Protein AF-A0A0C3BUS9-F1 (afdb_monomer)

Structure (mmCIF, N/CA/C/O backbone):
data_AF-A0A0C3BUS9-F1
#
_entry.id   AF-A0A0C3BUS9-F1
#
loop_
_atom_site.group_PDB
_atom_site.id
_atom_site.type_symbol
_atom_site.label_atom_id
_atom_site.label_alt_id
_atom_site.label_comp_id
_atom_site.label_asym_id
_atom_site.label_entity_id
_atom_site.label_seq_id
_atom_site.pdbx_PDB_ins_code
_atom_site.Cartn_x
_atom_site.Cartn_y
_atom_site.Cartn_z
_atom_site.occupancy
_atom_site.B_iso_or_equiv
_atom_site.auth_seq_id
_atom_site.auth_comp_id
_atom_site.auth_asym_id
_atom_site.auth_atom_id
_atom_site.pdbx_PDB_model_num
ATOM 1 N N . ASP A 1 1 ? 23.892 -2.965 22.964 1.00 50.88 1 ASP A N 1
ATOM 2 C CA . ASP A 1 1 ? 23.929 -4.251 22.247 1.00 50.88 1 ASP A CA 1
ATOM 3 C C . ASP A 1 1 ? 22.531 -4.817 22.126 1.00 50.88 1 ASP A C 1
ATOM 5 O O . ASP A 1 1 ? 22.043 -5.474 23.046 1.00 50.88 1 ASP A O 1
ATOM 9 N N . GLY A 1 2 ? 21.867 -4.483 21.021 1.00 59.34 2 GLY A N 1
ATOM 10 C CA . GLY A 1 2 ? 20.566 -5.041 20.663 1.00 59.34 2 GLY A CA 1
ATOM 11 C C . GLY A 1 2 ? 20.677 -6.519 20.284 1.00 59.34 2 GLY A C 1
ATOM 12 O O . GLY A 1 2 ? 21.770 -7.057 20.084 1.00 59.34 2 GLY A O 1
ATOM 13 N N . LEU A 1 3 ? 19.536 -7.205 20.188 1.00 58.19 3 LEU A N 1
ATOM 14 C CA . LEU A 1 3 ? 19.487 -8.588 19.692 1.00 58.19 3 LEU A CA 1
ATOM 15 C C . LEU A 1 3 ? 20.027 -8.673 18.252 1.00 58.19 3 LEU A C 1
ATOM 17 O O . LEU A 1 3 ? 20.679 -9.655 17.901 1.00 58.19 3 LEU A O 1
ATOM 21 N N . GLU A 1 4 ? 19.831 -7.617 17.461 1.00 59.38 4 GLU A N 1
ATOM 22 C CA . GLU A 1 4 ? 20.347 -7.443 16.103 1.00 59.38 4 GLU A CA 1
ATOM 23 C C . 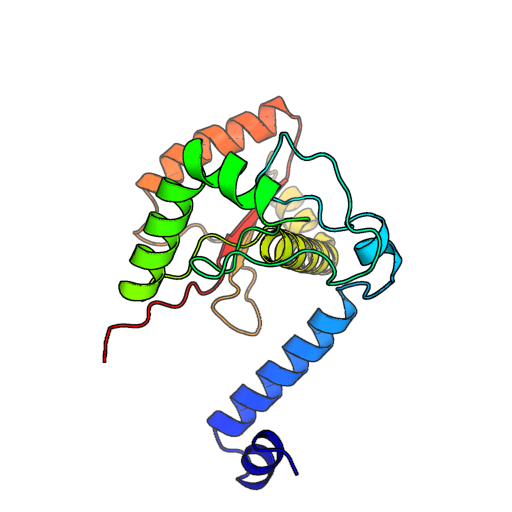GLU A 1 4 ? 21.884 -7.463 15.998 1.00 59.38 4 GLU A C 1
ATOM 25 O O . GLU A 1 4 ? 22.427 -8.036 15.050 1.00 59.38 4 GLU A O 1
ATOM 30 N N . ASP A 1 5 ? 22.598 -6.940 17.000 1.00 61.66 5 ASP A N 1
ATOM 31 C CA . ASP A 1 5 ? 24.069 -6.869 17.014 1.00 61.66 5 ASP A CA 1
ATOM 32 C C . ASP A 1 5 ? 24.726 -8.238 17.235 1.00 61.66 5 ASP A C 1
ATOM 34 O O . ASP A 1 5 ? 25.943 -8.389 17.109 1.00 61.66 5 ASP A O 1
ATOM 38 N N . ARG A 1 6 ? 23.935 -9.252 17.606 1.00 62.72 6 ARG A N 1
ATOM 39 C CA . ARG A 1 6 ? 24.406 -10.627 17.812 1.00 62.72 6 ARG A CA 1
ATOM 40 C C . ARG A 1 6 ? 24.476 -11.415 16.508 1.00 62.72 6 ARG A C 1
ATOM 42 O O . ARG A 1 6 ? 25.346 -12.272 16.386 1.00 62.72 6 ARG A O 1
ATOM 49 N N . PHE A 1 7 ? 23.624 -11.104 15.527 1.00 60.09 7 PHE A N 1
ATOM 50 C CA . PHE A 1 7 ? 23.648 -11.763 14.215 1.00 60.09 7 PHE A CA 1
ATOM 51 C C . PHE A 1 7 ? 24.864 -11.349 13.383 1.00 60.09 7 PHE A C 1
ATOM 53 O O . PHE A 1 7 ? 25.415 -12.176 12.665 1.00 60.09 7 PHE A O 1
ATOM 60 N N . LEU A 1 8 ? 25.333 -10.108 13.542 1.00 58.19 8 LEU A N 1
ATOM 61 C CA . LEU A 1 8 ? 26.553 -9.614 12.892 1.00 58.19 8 LEU A CA 1
ATOM 62 C C . LEU A 1 8 ? 27.829 -10.276 13.437 1.00 58.19 8 LEU A C 1
ATOM 64 O O . LEU A 1 8 ? 28.812 -10.411 12.718 1.00 58.19 8 LEU A O 1
ATOM 68 N N . ARG A 1 9 ? 27.815 -10.732 14.697 1.00 60.34 9 ARG A N 1
ATOM 69 C CA . ARG A 1 9 ? 28.957 -11.423 15.324 1.00 60.34 9 ARG A CA 1
ATOM 70 C C . ARG A 1 9 ? 29.093 -12.884 14.891 1.00 60.34 9 ARG A C 1
ATOM 72 O O . ARG A 1 9 ? 30.131 -13.483 15.143 1.00 60.34 9 ARG A O 1
ATOM 79 N N . ALA A 1 10 ? 28.062 -13.460 14.271 1.00 58.91 10 ALA A N 1
ATOM 80 C CA . ALA A 1 10 ? 28.027 -14.870 13.886 1.00 58.91 10 ALA A CA 1
ATOM 81 C C . ALA A 1 10 ? 28.757 -15.182 12.556 1.00 58.91 10 ALA A C 1
ATOM 83 O O . ALA A 1 10 ? 28.801 -16.346 12.163 1.00 58.91 10 ALA A O 1
ATOM 84 N N . GLY A 1 11 ? 29.353 -14.181 11.890 1.00 60.56 11 GLY A N 1
ATOM 85 C CA . GLY A 1 11 ? 30.099 -14.330 10.628 1.00 60.56 11 GLY A CA 1
ATOM 86 C C . GLY A 1 11 ? 29.229 -14.320 9.359 1.00 60.56 11 GLY A C 1
ATOM 87 O O . GLY A 1 11 ? 28.020 -14.105 9.438 1.00 60.56 11 GLY A O 1
ATOM 88 N N . ASP A 1 12 ? 29.851 -14.590 8.198 1.00 66.19 12 ASP A N 1
ATOM 89 C CA . ASP A 1 12 ? 29.297 -14.548 6.818 1.00 66.19 12 ASP A CA 1
ATOM 90 C C . ASP A 1 12 ? 28.258 -15.652 6.494 1.00 66.19 12 ASP A C 1
ATOM 92 O O . ASP A 1 12 ? 28.185 -16.189 5.387 1.00 66.19 12 ASP A O 1
ATOM 96 N N . GLY A 1 13 ? 27.447 -16.058 7.471 1.00 75.88 13 GLY A N 1
ATOM 97 C CA . GLY A 1 13 ? 26.420 -17.078 7.272 1.00 75.88 13 GLY A CA 1
ATOM 98 C C . GLY A 1 13 ? 25.253 -16.585 6.396 1.00 75.88 13 GLY A C 1
ATOM 99 O O . GLY A 1 13 ? 24.950 -15.389 6.378 1.00 75.88 13 GLY A O 1
ATOM 100 N N . PRO A 1 14 ? 24.489 -17.488 5.745 1.00 79.31 14 PRO A N 1
ATOM 101 C CA . PRO A 1 14 ? 23.354 -17.110 4.892 1.00 79.31 14 PRO A CA 1
ATOM 102 C C . PRO A 1 14 ? 22.296 -16.233 5.583 1.00 79.31 14 PRO A C 1
ATOM 104 O O . PRO A 1 14 ? 21.634 -15.426 4.932 1.00 79.31 14 PRO A O 1
ATOM 107 N N . LEU A 1 15 ? 22.120 -16.380 6.903 1.00 77.38 15 LEU A N 1
ATOM 108 C CA . LEU A 1 15 ? 21.209 -15.543 7.689 1.00 77.38 15 LEU A CA 1
ATOM 109 C C . LEU A 1 15 ? 21.766 -14.131 7.911 1.00 77.38 15 LEU A C 1
ATOM 111 O O . LEU A 1 15 ? 21.012 -13.169 7.790 1.00 77.38 15 LEU A O 1
ATOM 115 N N . ALA A 1 16 ? 23.064 -14.005 8.200 1.00 78.44 16 ALA A N 1
ATOM 116 C CA . ALA A 1 16 ? 23.717 -12.712 8.374 1.00 78.44 16 ALA A CA 1
ATOM 117 C C . ALA A 1 16 ? 23.671 -11.904 7.071 1.00 78.44 16 ALA A C 1
ATOM 119 O O . ALA A 1 16 ? 23.294 -10.736 7.099 1.00 78.44 16 ALA A O 1
ATOM 120 N N . GLN A 1 17 ? 23.911 -12.547 5.921 1.00 79.12 17 GLN A N 1
ATOM 121 C CA . GLN A 1 17 ? 23.780 -11.894 4.616 1.00 79.12 17 GLN A CA 1
ATOM 122 C C . GLN A 1 17 ? 22.346 -11.422 4.343 1.00 79.12 17 GLN A C 1
ATOM 124 O O . GLN A 1 17 ? 22.134 -10.283 3.936 1.00 79.12 17 GLN A O 1
ATOM 129 N N . LYS A 1 18 ? 21.339 -12.271 4.599 1.00 80.75 18 LYS A N 1
ATOM 130 C CA . LYS A 1 18 ? 19.927 -11.877 4.451 1.00 80.75 18 LYS A CA 1
ATOM 131 C C . LYS A 1 18 ? 19.557 -10.710 5.368 1.00 80.75 18 LYS A C 1
ATOM 133 O O . LYS A 1 18 ? 18.809 -9.834 4.948 1.00 80.75 18 LYS A O 1
ATOM 138 N N . TRP A 1 19 ? 20.075 -10.695 6.595 1.00 81.38 19 TRP A N 1
ATOM 139 C CA . TRP A 1 19 ? 19.859 -9.608 7.548 1.00 81.38 19 TRP A CA 1
ATOM 140 C C . TRP A 1 19 ? 20.514 -8.301 7.094 1.00 81.38 19 TRP A C 1
ATOM 142 O O . TRP A 1 19 ? 19.877 -7.255 7.161 1.00 81.38 19 TRP A O 1
ATOM 152 N N . SER A 1 20 ? 21.746 -8.350 6.584 1.00 81.69 20 SER A N 1
ATOM 153 C CA . SER A 1 20 ? 22.416 -7.177 6.013 1.00 81.69 20 SER A CA 1
ATOM 154 C C . SER A 1 20 ? 21.650 -6.617 4.816 1.00 81.69 20 SER A C 1
ATOM 156 O O . SER A 1 20 ? 21.306 -5.441 4.837 1.00 81.69 20 SER A O 1
ATOM 158 N N . ASN A 1 21 ? 21.258 -7.465 3.856 1.00 81.62 21 ASN A N 1
ATOM 159 C CA . ASN A 1 21 ? 20.442 -7.041 2.712 1.00 81.62 21 ASN A CA 1
ATOM 160 C C . ASN A 1 21 ? 19.108 -6.421 3.162 1.00 81.62 21 ASN A C 1
ATOM 162 O O . ASN A 1 21 ? 18.651 -5.434 2.597 1.00 81.62 21 ASN A O 1
ATOM 166 N N . PHE A 1 22 ? 18.465 -7.003 4.181 1.00 82.06 22 PHE A N 1
ATOM 167 C CA . PHE A 1 22 ? 17.238 -6.450 4.747 1.00 82.06 22 PHE A CA 1
ATOM 168 C C . PHE A 1 22 ? 17.467 -5.053 5.333 1.00 82.06 22 PHE A C 1
ATOM 170 O O . PHE A 1 22 ? 16.686 -4.153 5.040 1.00 82.06 22 PHE A O 1
ATOM 177 N N . LYS A 1 23 ? 18.528 -4.861 6.126 1.00 83.75 23 LYS A N 1
ATOM 178 C CA . LYS A 1 23 ? 18.855 -3.555 6.713 1.00 83.75 23 LYS A CA 1
ATOM 179 C C . LYS A 1 23 ? 19.139 -2.504 5.648 1.00 83.75 23 LYS A C 1
ATOM 181 O O . LYS A 1 23 ? 18.545 -1.439 5.719 1.00 83.75 23 LYS A O 1
ATOM 186 N N . GLU A 1 24 ? 19.958 -2.827 4.649 1.00 84.94 24 GLU A N 1
ATOM 187 C CA . GLU A 1 24 ? 20.259 -1.912 3.541 1.00 84.94 24 GLU A CA 1
ATOM 188 C C . GLU A 1 24 ? 18.981 -1.466 2.822 1.00 84.94 24 GLU A C 1
ATOM 190 O O . GLU A 1 24 ? 18.775 -0.275 2.604 1.00 84.94 24 GLU A O 1
ATOM 195 N N . VAL A 1 25 ? 18.070 -2.402 2.525 1.00 83.75 25 VAL A N 1
ATOM 196 C CA . VAL A 1 25 ? 16.775 -2.064 1.918 1.00 83.75 25 VAL A CA 1
ATOM 197 C C . VAL A 1 25 ? 15.926 -1.211 2.858 1.00 83.75 25 VAL A C 1
ATOM 199 O O . VAL A 1 25 ? 15.304 -0.256 2.405 1.00 83.75 25 VAL A O 1
ATOM 202 N N . VAL A 1 26 ? 15.864 -1.529 4.153 1.00 83.75 26 VAL A N 1
ATOM 203 C CA . VAL A 1 26 ? 15.101 -0.722 5.117 1.00 83.75 26 VAL A CA 1
ATOM 204 C C . VAL A 1 26 ? 15.641 0.701 5.180 1.00 83.75 26 VAL A C 1
ATOM 206 O O . VAL A 1 26 ? 14.843 1.623 5.072 1.00 83.75 26 VAL A O 1
ATOM 209 N N . GLU A 1 27 ? 16.955 0.876 5.290 1.00 84.88 27 GLU A N 1
ATOM 210 C CA . GLU A 1 27 ? 17.612 2.185 5.329 1.00 84.88 27 GLU A CA 1
ATOM 211 C C . GLU A 1 27 ? 17.360 2.968 4.032 1.00 84.88 27 GLU A C 1
ATOM 213 O O . GLU A 1 27 ? 16.945 4.125 4.080 1.00 84.88 27 GLU A O 1
ATOM 218 N N . GLU A 1 28 ? 17.500 2.329 2.866 1.00 84.75 28 GLU A N 1
ATOM 219 C CA . GLU A 1 28 ? 17.174 2.937 1.570 1.00 84.75 28 GLU A CA 1
ATOM 220 C C . GLU A 1 28 ? 15.711 3.406 1.521 1.00 84.75 28 GLU A C 1
ATOM 222 O O . GLU A 1 28 ? 15.424 4.547 1.155 1.00 84.75 28 GLU A O 1
ATOM 227 N N . ARG A 1 29 ? 14.762 2.542 1.909 1.00 84.31 29 ARG A N 1
ATOM 228 C CA . ARG A 1 29 ? 13.327 2.863 1.854 1.00 84.31 29 ARG A CA 1
ATOM 229 C C . ARG A 1 29 ? 12.901 3.847 2.933 1.00 84.31 29 ARG A C 1
ATOM 231 O O . ARG A 1 29 ? 11.952 4.596 2.712 1.00 84.31 29 ARG A O 1
ATOM 238 N N . GLU A 1 30 ? 13.580 3.869 4.072 1.00 80.81 30 GLU A N 1
ATOM 239 C CA . GLU A 1 30 ? 13.343 4.832 5.141 1.00 80.81 30 GLU A CA 1
ATOM 240 C C . GLU A 1 30 ? 13.608 6.259 4.658 1.00 80.81 30 GLU A C 1
ATOM 242 O O . GLU A 1 30 ? 12.830 7.153 4.984 1.00 80.81 30 GLU A O 1
ATOM 247 N N . LEU A 1 31 ? 14.620 6.458 3.806 1.00 80.62 31 LEU A N 1
ATOM 248 C CA . LEU A 1 31 ? 14.925 7.753 3.190 1.00 80.62 31 LEU A CA 1
ATOM 249 C C . LEU A 1 31 ? 13.871 8.204 2.164 1.00 80.62 31 LEU A C 1
ATOM 251 O O . LEU A 1 31 ? 13.706 9.403 1.942 1.00 80.62 31 LEU A O 1
ATOM 255 N N . LEU A 1 32 ? 13.144 7.267 1.541 1.00 73.75 32 LEU A N 1
ATOM 256 C CA . LEU A 1 32 ? 12.084 7.581 0.568 1.00 73.75 32 LEU A CA 1
ATOM 257 C C . LEU A 1 32 ? 10.806 8.094 1.215 1.00 73.75 32 LEU A C 1
ATOM 259 O O . LEU A 1 32 ? 9.961 8.696 0.550 1.00 73.75 32 LEU A O 1
ATOM 263 N N . ILE A 1 33 ? 10.629 7.815 2.500 1.00 66.62 33 ILE A N 1
ATOM 264 C CA . ILE A 1 33 ? 9.565 8.412 3.277 1.00 66.62 33 ILE A CA 1
ATOM 265 C C . ILE A 1 33 ? 10.119 9.767 3.701 1.00 66.62 33 ILE A C 1
ATOM 267 O O . ILE A 1 33 ? 10.995 9.801 4.561 1.00 66.62 33 ILE A O 1
ATOM 271 N N . PRO A 1 34 ? 9.641 10.901 3.157 1.00 55.31 34 PRO A N 1
ATOM 272 C CA . PRO A 1 34 ? 9.865 12.160 3.829 1.00 55.31 34 PRO A CA 1
ATOM 273 C C . PRO A 1 34 ? 9.183 12.022 5.192 1.00 55.31 34 PRO A C 1
ATOM 275 O O . PRO A 1 34 ? 7.971 12.188 5.332 1.00 55.31 34 PRO A O 1
ATOM 278 N N . TRP A 1 35 ? 9.980 11.697 6.209 1.00 49.50 35 TRP A N 1
ATOM 279 C CA . TRP A 1 35 ? 9.623 11.822 7.617 1.00 49.50 35 TRP A CA 1
ATOM 280 C C . TRP A 1 35 ? 9.417 13.287 8.001 1.00 49.50 35 TRP A C 1
ATOM 282 O O . TRP A 1 35 ? 9.265 13.588 9.179 1.00 49.50 35 TRP A O 1
ATOM 292 N N . ASP A 1 36 ? 9.400 14.191 7.020 1.00 39.84 36 ASP A N 1
ATOM 293 C CA . ASP A 1 36 ? 8.941 15.546 7.185 1.00 39.84 36 ASP A CA 1
ATOM 294 C C . ASP A 1 36 ? 7.591 15.538 7.894 1.00 39.84 36 ASP A C 1
ATOM 296 O O . ASP A 1 36 ? 6.606 14.901 7.484 1.00 39.84 36 ASP A O 1
ATOM 300 N N . ASP A 1 37 ? 7.543 16.351 8.941 1.00 46.38 37 ASP A N 1
ATOM 301 C CA . ASP A 1 37 ? 6.331 16.759 9.629 1.00 46.38 37 ASP A CA 1
ATOM 302 C C . ASP A 1 37 ? 5.261 17.262 8.651 1.00 46.38 37 ASP A C 1
ATOM 304 O O . ASP A 1 37 ? 4.086 17.299 8.997 1.00 46.38 37 ASP A O 1
ATOM 308 N N . GLU A 1 38 ? 5.601 17.593 7.402 1.00 42.53 38 GLU A N 1
ATOM 309 C CA . GLU A 1 38 ? 4.645 17.894 6.341 1.00 42.53 38 GLU A CA 1
ATOM 310 C C . GLU A 1 38 ? 3.775 16.704 5.905 1.00 42.53 38 GLU A C 1
ATOM 312 O O . GLU A 1 38 ? 2.565 16.876 5.740 1.00 42.53 38 GLU A O 1
ATOM 317 N N . CYS A 1 39 ? 4.311 15.483 5.784 1.00 42.12 39 CYS A N 1
ATOM 318 C CA . CYS A 1 39 ? 3.476 14.308 5.508 1.00 42.12 39 CYS A CA 1
ATOM 319 C C . CYS A 1 39 ? 2.620 13.939 6.726 1.00 42.12 39 CYS A C 1
ATOM 321 O O . CYS A 1 39 ? 1.448 13.591 6.569 1.00 42.12 39 CYS A O 1
ATOM 323 N N . ARG A 1 40 ? 3.135 14.116 7.949 1.00 46.03 40 ARG A N 1
ATOM 324 C CA . ARG A 1 40 ? 2.350 13.958 9.187 1.00 46.03 40 ARG A CA 1
ATOM 325 C C . ARG A 1 40 ? 1.295 15.059 9.374 1.00 46.03 40 ARG A C 1
ATOM 327 O O . ARG A 1 40 ? 0.193 14.785 9.846 1.00 46.03 40 ARG A O 1
ATOM 334 N N . SER A 1 41 ? 1.576 16.291 8.951 1.00 43.97 41 SER A N 1
ATOM 335 C CA . SER A 1 41 ? 0.698 17.458 9.129 1.00 43.97 41 SER A CA 1
ATOM 336 C C . SER A 1 41 ? -0.333 17.635 8.009 1.00 43.97 41 SER A C 1
ATOM 338 O O . SER A 1 41 ? -1.452 18.083 8.285 1.00 43.97 41 SER A O 1
ATOM 340 N N . LYS A 1 42 ? -0.029 17.224 6.770 1.00 41.72 42 LYS A N 1
ATOM 341 C CA . LYS A 1 42 ? -0.994 17.164 5.653 1.00 41.72 42 LYS A CA 1
ATOM 342 C C . LYS A 1 42 ? -1.833 15.887 5.702 1.00 41.72 42 LYS A C 1
ATOM 344 O O . LYS A 1 42 ? -3.013 15.922 5.343 1.00 41.72 42 LYS A O 1
ATOM 349 N N . ASN A 1 43 ? -1.272 14.802 6.239 1.00 43.03 43 ASN A N 1
ATOM 350 C CA . ASN A 1 43 ? -1.946 13.526 6.469 1.00 43.03 43 ASN A CA 1
ATOM 351 C C . ASN A 1 43 ? -2.234 13.287 7.962 1.00 43.03 43 ASN A C 1
ATOM 353 O O . ASN A 1 43 ? -2.234 12.136 8.403 1.00 43.03 43 ASN A O 1
ATOM 357 N N . ARG A 1 44 ? -2.513 14.363 8.732 1.00 52.09 44 ARG A N 1
ATOM 358 C CA . ARG A 1 44 ? -3.076 14.268 10.094 1.00 52.09 44 ARG A CA 1
ATOM 359 C C . ARG A 1 44 ? -4.145 13.206 10.035 1.00 52.09 44 ARG A C 1
ATOM 361 O O . ARG A 1 44 ? -5.088 13.382 9.252 1.00 52.09 44 ARG A O 1
ATOM 368 N N . LEU A 1 45 ? -3.975 12.123 10.796 1.00 52.62 45 LEU A N 1
ATOM 369 C CA . LEU A 1 45 ? -4.903 11.006 10.774 1.00 52.62 45 LEU A CA 1
ATOM 370 C C . LEU A 1 45 ? -6.297 11.611 10.936 1.00 52.62 45 LEU A C 1
ATOM 372 O O . LEU A 1 45 ? -6.671 12.124 11.991 1.00 52.62 45 LEU A O 1
ATOM 376 N N . ARG A 1 46 ? -7.079 11.623 9.850 1.00 53.03 46 ARG A N 1
ATOM 377 C CA . ARG A 1 46 ? -8.526 11.753 9.991 1.00 53.03 46 ARG A CA 1
ATOM 378 C C . ARG A 1 46 ? -8.944 10.548 10.822 1.00 53.03 46 ARG A C 1
ATOM 380 O O . ARG A 1 46 ? -8.178 9.590 10.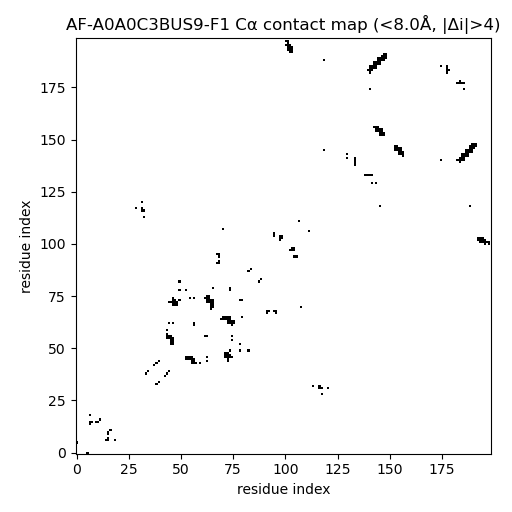937 1.00 53.03 46 ARG A O 1
ATOM 387 N N . ALA A 1 47 ? -10.135 10.557 11.408 1.00 52.81 47 ALA A N 1
ATOM 388 C CA . ALA A 1 47 ? -10.678 9.326 11.967 1.00 52.81 47 ALA A CA 1
ATOM 389 C C . ALA A 1 47 ? -10.838 8.342 10.796 1.00 52.81 47 ALA A C 1
ATOM 391 O O . ALA A 1 47 ? -11.859 8.336 10.111 1.00 52.81 47 ALA A O 1
ATOM 392 N N . TYR A 1 48 ? -9.760 7.637 10.454 1.00 55.16 48 TYR A N 1
ATOM 393 C CA . TYR A 1 48 ? -9.627 6.939 9.195 1.00 55.16 48 TYR A CA 1
ATOM 394 C C . TYR A 1 48 ? -10.593 5.774 9.329 1.00 55.16 48 TYR A C 1
ATOM 396 O O . TYR A 1 48 ? -10.485 4.991 10.279 1.00 55.16 48 TYR A O 1
ATOM 404 N N . ASN A 1 49 ? -11.589 5.766 8.440 1.00 60.22 49 ASN A N 1
ATOM 405 C CA . ASN A 1 49 ? -12.781 4.911 8.396 1.00 60.22 49 ASN A CA 1
ATOM 406 C C . ASN A 1 49 ? -14.059 5.446 9.067 1.00 60.22 49 ASN A C 1
ATOM 408 O O . ASN A 1 49 ? -15.123 4.964 8.719 1.00 60.22 49 ASN A O 1
ATOM 412 N N . ASN A 1 50 ? -14.037 6.474 9.928 1.00 65.81 50 ASN A N 1
ATOM 413 C CA . ASN A 1 50 ? -15.283 7.158 10.315 1.00 65.81 50 ASN A CA 1
ATOM 414 C C . ASN A 1 50 ? -15.484 8.392 9.431 1.00 65.81 50 ASN A C 1
ATOM 416 O O . ASN A 1 50 ? -15.195 9.518 9.839 1.00 65.81 50 ASN A O 1
ATOM 420 N N . HIS A 1 51 ? -16.021 8.187 8.226 1.00 66.62 51 HIS A N 1
ATOM 421 C CA . HIS A 1 51 ? -16.234 9.245 7.227 1.00 66.62 51 HIS A CA 1
ATOM 422 C C . HIS A 1 51 ? -17.120 10.410 7.712 1.00 66.62 51 HIS A C 1
ATOM 424 O O . HIS A 1 51 ? -17.130 11.482 7.100 1.00 66.62 51 HIS A O 1
ATOM 430 N N . ARG A 1 52 ? -17.847 10.232 8.825 1.00 72.94 52 ARG A N 1
ATOM 431 C CA . ARG A 1 52 ? -18.651 11.284 9.459 1.00 72.94 52 ARG A CA 1
ATOM 432 C C . ARG A 1 52 ? -17.901 12.086 10.517 1.00 72.94 52 ARG A C 1
ATOM 434 O O . ARG A 1 52 ? -18.334 13.184 10.852 1.00 72.94 52 ARG A O 1
ATOM 441 N N . CYS A 1 53 ? -16.774 11.589 11.017 1.00 74.50 53 CYS A N 1
ATOM 442 C CA . CYS A 1 53 ? -15.888 12.361 11.873 1.00 74.50 53 CYS A CA 1
ATOM 443 C C . CYS A 1 53 ? -14.800 13.018 11.016 1.00 74.50 53 CYS A C 1
ATOM 445 O O . CYS A 1 53 ? -13.805 12.402 10.644 1.00 74.50 53 CYS A O 1
ATOM 447 N N . ARG A 1 54 ? -14.993 14.304 10.706 1.00 74.25 54 ARG A N 1
ATOM 448 C CA . ARG A 1 54 ? -14.031 15.111 9.937 1.00 74.25 54 ARG A CA 1
ATOM 449 C C . ARG A 1 54 ? -12.927 15.733 10.800 1.00 74.25 54 ARG A C 1
ATOM 451 O O . ARG A 1 54 ? -12.135 16.515 10.278 1.00 74.25 54 ARG A O 1
ATOM 458 N N . ARG A 1 55 ? -12.873 15.401 12.099 1.00 77.25 55 ARG A N 1
ATOM 459 C CA . ARG A 1 55 ? -11.800 15.867 12.982 1.00 77.25 55 ARG A CA 1
ATOM 460 C C . ARG A 1 55 ? -10.465 15.325 12.493 1.00 77.25 55 ARG A C 1
ATOM 462 O O . ARG A 1 55 ? -10.345 14.149 12.142 1.00 77.25 55 ARG A O 1
ATOM 469 N N . LYS A 1 56 ? -9.488 16.219 12.467 1.00 76.44 56 LYS A N 1
ATOM 470 C CA . LYS A 1 56 ? -8.091 15.904 12.206 1.00 76.44 56 LYS A CA 1
ATOM 471 C C . LYS A 1 56 ? -7.395 15.752 13.546 1.00 76.44 56 LYS A C 1
ATOM 473 O O . LYS A 1 56 ? -7.785 16.393 14.517 1.00 76.44 56 LYS A O 1
ATOM 478 N N . GLU A 1 57 ? -6.389 14.904 13.580 1.00 75.12 57 GLU A N 1
ATOM 479 C CA . GLU A 1 57 ? -5.499 14.807 14.722 1.00 75.12 57 GLU A CA 1
ATOM 480 C C . GLU A 1 57 ? -4.808 16.161 14.979 1.00 75.12 57 GLU A C 1
ATOM 482 O O . GLU A 1 57 ? -4.160 16.718 14.089 1.00 75.12 57 GLU A O 1
ATOM 487 N N . GLU A 1 58 ? -5.025 16.739 16.163 1.00 75.56 58 GLU A N 1
ATOM 488 C CA . GLU A 1 58 ? -4.456 18.037 16.559 1.00 75.56 58 GLU A CA 1
ATOM 489 C C . GLU A 1 58 ? -3.022 17.872 17.057 1.00 75.56 58 GLU A C 1
ATOM 491 O O . GLU A 1 58 ? -2.124 18.561 16.573 1.00 75.56 58 GLU A O 1
ATOM 496 N N . THR A 1 59 ? -2.837 16.898 17.949 1.00 77.06 59 THR A N 1
ATOM 497 C CA . THR A 1 59 ? -1.553 16.433 18.477 1.00 77.06 59 THR A CA 1
ATOM 498 C C . THR A 1 59 ? -1.293 15.022 17.977 1.00 77.06 59 THR A C 1
ATOM 500 O O . THR A 1 59 ? -2.183 14.172 18.066 1.00 77.06 59 THR A O 1
ATOM 503 N N . GLU A 1 60 ? -0.088 14.764 17.478 1.00 72.19 60 GLU A N 1
ATOM 504 C CA . GLU A 1 60 ? 0.311 13.441 17.004 1.00 72.19 60 GLU A CA 1
ATOM 505 C C . GLU A 1 60 ? 0.062 12.354 18.065 1.00 72.19 60 GLU A C 1
ATOM 507 O O . GLU A 1 60 ? 0.382 12.519 19.242 1.00 72.19 60 GLU A O 1
ATOM 512 N N . GLY A 1 61 ? -0.551 11.243 17.654 1.00 74.94 61 GLY A N 1
ATOM 513 C CA . GLY A 1 61 ? -0.858 10.118 18.539 1.00 74.94 61 GLY A CA 1
ATOM 514 C C . GLY A 1 61 ? -2.013 10.363 19.520 1.00 74.94 61 GLY A C 1
ATOM 515 O O . GLY A 1 61 ? -2.296 9.508 20.371 1.00 74.94 61 GLY A O 1
ATOM 516 N N . SER A 1 62 ? -2.711 11.500 19.423 1.00 81.81 62 SER A N 1
ATOM 517 C CA . SER A 1 62 ? -3.908 11.762 20.229 1.00 81.81 62 SER A CA 1
ATOM 518 C C . SER A 1 62 ? -5.074 10.851 19.845 1.00 81.81 62 SER A C 1
ATOM 520 O O . SER A 1 62 ? -5.888 10.498 20.705 1.00 81.81 62 SER A O 1
ATOM 522 N N . PHE A 1 63 ? -5.150 10.398 18.590 1.00 87.06 63 PHE A N 1
ATOM 523 C CA . PHE A 1 63 ? -6.193 9.474 18.162 1.00 87.06 63 PHE A CA 1
ATOM 524 C C . PHE A 1 63 ? -5.888 8.057 18.647 1.00 87.06 63 PHE A C 1
ATOM 526 O O . PHE A 1 63 ? -4.802 7.509 18.466 1.00 87.06 63 PHE A O 1
ATOM 533 N N . LYS A 1 64 ? -6.888 7.413 19.251 1.00 86.25 64 LYS A N 1
ATOM 534 C CA . LYS A 1 64 ? -6.754 6.059 19.788 1.00 86.25 64 LYS A CA 1
ATOM 535 C C . LYS A 1 64 ? -7.155 5.021 18.750 1.00 86.25 64 LYS A C 1
ATOM 537 O O . LYS A 1 64 ? -8.144 5.178 18.032 1.00 86.25 64 LYS A O 1
ATOM 542 N N . ARG A 1 65 ? -6.391 3.932 18.695 1.00 87.25 65 ARG A N 1
ATOM 543 C CA . ARG A 1 65 ? -6.673 2.782 17.830 1.00 87.25 65 ARG A CA 1
ATOM 544 C C . ARG A 1 65 ? -7.778 1.914 18.419 1.00 87.25 65 A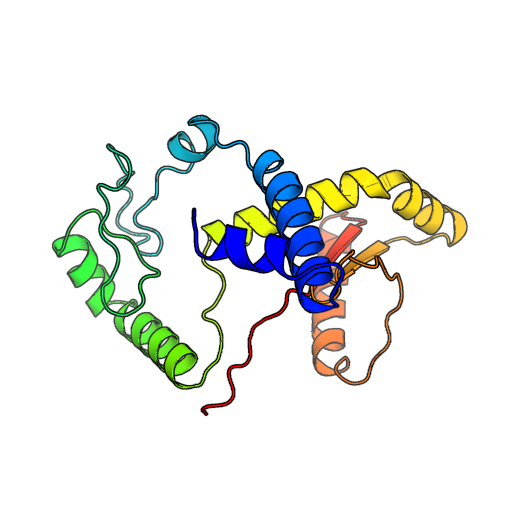RG A C 1
ATOM 546 O O . ARG A 1 65 ? -7.874 1.754 19.633 1.00 87.25 65 ARG A O 1
ATOM 553 N N . CYS A 1 66 ? -8.578 1.300 17.552 1.00 89.56 66 CYS A N 1
ATOM 554 C CA . CYS A 1 66 ? -9.470 0.215 17.959 1.00 89.56 66 CYS A CA 1
ATOM 555 C C . CYS A 1 66 ? -8.652 -0.926 18.575 1.00 89.56 66 CYS A C 1
ATOM 557 O O . CYS A 1 66 ? -7.819 -1.499 17.878 1.00 89.56 66 CYS A O 1
ATOM 559 N N . GLY A 1 67 ? -8.933 -1.313 19.821 1.00 90.38 67 GLY A N 1
ATOM 560 C CA . GLY A 1 67 ? -8.238 -2.430 20.474 1.00 90.38 67 GLY A CA 1
ATOM 561 C C . GLY A 1 67 ? -8.437 -3.791 19.792 1.00 90.38 67 GLY A C 1
ATOM 562 O O . GLY A 1 67 ? -7.604 -4.672 19.948 1.00 90.38 67 GLY A O 1
ATOM 563 N N . GLY A 1 68 ? -9.505 -3.962 19.002 1.00 90.38 68 GLY A N 1
ATOM 564 C CA . GLY A 1 68 ? -9.785 -5.220 18.305 1.00 90.38 68 GLY A CA 1
ATOM 565 C C . GLY A 1 68 ? -8.975 -5.405 17.020 1.00 90.38 68 GLY A C 1
ATOM 566 O O . GLY A 1 68 ? -8.233 -6.374 16.883 1.00 90.38 68 GLY A O 1
ATOM 567 N N . CYS A 1 69 ? -9.123 -4.489 16.058 1.00 86.44 69 CYS A N 1
ATOM 568 C CA . CYS A 1 69 ? -8.478 -4.613 14.747 1.00 86.44 69 CYS A CA 1
ATOM 569 C C . CYS A 1 69 ? -7.176 -3.816 14.613 1.00 86.44 69 CYS A C 1
ATOM 571 O O . CYS A 1 69 ? -6.440 -4.024 13.653 1.00 86.44 69 CYS A O 1
ATOM 573 N N . LEU A 1 70 ? -6.881 -2.877 15.519 1.00 84.88 70 LEU A N 1
ATOM 574 C CA . LEU A 1 70 ? -5.723 -1.965 15.467 1.00 84.88 70 LEU A CA 1
ATOM 575 C C . LEU A 1 70 ? -5.594 -1.124 14.180 1.00 84.88 70 LEU A C 1
ATOM 577 O O . LEU A 1 70 ? -4.582 -0.458 13.986 1.00 84.88 70 LEU A O 1
ATOM 581 N N . SER A 1 71 ? -6.607 -1.141 13.310 1.00 78.56 71 SER A N 1
ATOM 582 C CA . SER A 1 71 ? -6.568 -0.503 11.990 1.00 78.56 71 SER A CA 1
ATOM 583 C C . SER A 1 71 ? -7.287 0.850 11.955 1.00 78.56 71 SER A C 1
ATOM 585 O O . SER A 1 71 ? -6.830 1.793 11.315 1.00 78.56 71 SER A O 1
ATOM 587 N N . SER A 1 72 ? -8.410 0.979 12.666 1.00 82.31 72 SER A N 1
ATOM 588 C CA . SER A 1 72 ? -9.189 2.226 12.701 1.00 82.31 72 SER A CA 1
ATOM 589 C C . SER A 1 72 ? -8.777 3.111 13.875 1.00 82.31 72 SER A C 1
ATOM 591 O O . SER A 1 72 ? -8.529 2.602 14.971 1.00 82.31 72 SER A O 1
ATOM 593 N N . HIS A 1 73 ? -8.745 4.423 13.639 1.00 85.00 73 HIS A N 1
ATOM 594 C CA . HIS A 1 73 ? -8.335 5.444 14.605 1.00 85.00 73 HIS A CA 1
ATOM 595 C C . HIS A 1 73 ? -9.510 6.367 14.940 1.00 85.00 73 HIS A C 1
ATOM 597 O O . HIS A 1 73 ? -10.296 6.727 14.061 1.00 85.00 73 HIS A O 1
ATOM 603 N N . TYR A 1 74 ? -9.623 6.768 16.205 1.00 86.06 74 TYR A N 1
ATOM 604 C CA . TYR A 1 74 ? -10.715 7.602 16.695 1.00 86.06 74 TYR A CA 1
ATOM 605 C C . TYR A 1 74 ? -10.207 8.714 17.601 1.00 86.06 74 TYR A C 1
ATOM 607 O O . TYR A 1 74 ? -9.421 8.475 18.514 1.00 86.06 74 TYR A O 1
ATOM 615 N N . CYS A 1 75 ? -10.755 9.914 17.418 1.00 87.50 75 CYS A N 1
ATOM 616 C CA . CYS A 1 75 ? -10.524 11.036 18.325 1.00 87.50 75 CYS A CA 1
ATOM 617 C C . CYS A 1 75 ? -11.143 10.823 19.717 1.00 87.50 75 CYS A C 1
ATOM 619 O O . CYS A 1 75 ? -10.776 11.501 20.667 1.00 87.50 75 CYS A O 1
ATOM 621 N N . SER A 1 76 ? -12.138 9.938 19.841 1.00 88.81 76 SER A N 1
ATOM 622 C CA . SER A 1 76 ? -12.814 9.654 21.107 1.00 88.81 76 SER A CA 1
ATOM 623 C C . SER A 1 76 ? -13.548 8.314 21.082 1.00 88.81 76 SER A C 1
ATOM 625 O O . SER A 1 76 ? -13.912 7.792 20.022 1.00 88.81 76 SER A O 1
ATOM 627 N N . SER A 1 77 ? -13.846 7.792 22.273 1.00 91.38 77 SER A N 1
ATOM 628 C CA . SER A 1 77 ? -14.680 6.598 22.456 1.00 91.38 77 SER A CA 1
ATOM 629 C C . SER A 1 77 ? -16.097 6.775 21.893 1.00 91.38 77 SER A C 1
ATOM 631 O O . SER A 1 77 ? -16.697 5.814 21.415 1.00 91.38 77 SER A O 1
ATOM 633 N N . PHE A 1 78 ? -16.624 8.003 21.879 1.00 91.38 78 PHE A N 1
ATOM 634 C CA . PHE A 1 78 ? -17.903 8.323 21.242 1.00 91.38 78 PHE A CA 1
ATOM 635 C C . PHE A 1 78 ? -17.864 8.048 19.732 1.00 91.38 78 PHE A C 1
ATOM 637 O O . PHE A 1 78 ? -18.702 7.308 19.218 1.00 91.38 78 PHE A O 1
ATOM 644 N N . CYS A 1 79 ? -16.851 8.564 19.026 1.00 90.88 79 CYS A N 1
ATOM 645 C CA . CYS A 1 79 ? -16.702 8.334 17.587 1.00 90.88 79 CYS A CA 1
ATOM 646 C C . CYS A 1 79 ? -16.468 6.857 17.250 1.00 90.88 79 CYS A C 1
ATOM 648 O O . CYS A 1 79 ? -16.918 6.403 16.197 1.00 90.88 79 CYS A O 1
ATOM 650 N N . GLN A 1 80 ? -15.813 6.107 18.142 1.00 92.00 80 GLN A N 1
ATOM 651 C CA . GLN A 1 80 ? -15.686 4.658 18.014 1.00 92.00 80 GLN A CA 1
ATOM 652 C C . GLN A 1 80 ? -17.042 3.954 18.146 1.00 92.00 80 GLN A C 1
ATOM 654 O O . GLN A 1 80 ? -17.376 3.142 17.290 1.00 92.00 80 GLN A O 1
ATOM 659 N N . LYS A 1 81 ? -17.835 4.262 19.182 1.00 93.12 81 LYS A N 1
ATOM 660 C CA . LYS A 1 81 ? -19.156 3.647 19.418 1.00 93.12 81 LYS A CA 1
ATOM 661 C C . LYS A 1 81 ? -20.142 3.937 18.284 1.00 93.12 81 LYS A C 1
ATOM 663 O O . LYS A 1 81 ? -20.876 3.044 17.869 1.00 93.12 81 LYS A O 1
ATOM 668 N N . GLU A 1 82 ? -20.132 5.160 17.762 1.00 92.31 82 GLU A N 1
ATOM 669 C CA . GLU A 1 82 ? -20.948 5.544 16.606 1.00 92.31 82 GLU A CA 1
ATOM 670 C C . GLU A 1 82 ? -20.557 4.763 15.345 1.00 92.31 82 GLU A C 1
ATOM 672 O O . GLU A 1 82 ? -21.420 4.203 14.671 1.00 92.31 82 GLU A O 1
ATOM 677 N N . HIS A 1 83 ? -19.257 4.672 15.047 1.00 91.69 83 HIS A N 1
ATOM 678 C CA . HIS A 1 83 ? -18.754 3.905 13.904 1.00 91.69 83 HIS A CA 1
ATOM 679 C C . HIS A 1 83 ? -18.996 2.390 14.078 1.00 91.69 83 HIS A C 1
ATOM 681 O O . HIS A 1 83 ? -19.329 1.699 13.114 1.00 91.69 83 HIS A O 1
ATOM 687 N N . TRP A 1 84 ? -18.920 1.883 15.318 1.00 93.44 84 TRP A N 1
ATOM 688 C CA . TRP A 1 84 ? -19.183 0.485 15.685 1.00 93.44 84 TRP A CA 1
ATOM 689 C C . TRP A 1 84 ? -20.561 0.001 15.261 1.00 93.44 84 TRP A C 1
ATOM 691 O O . TRP A 1 84 ? -20.667 -1.050 14.632 1.00 93.44 84 TRP A O 1
ATOM 701 N N . LYS A 1 85 ? -21.604 0.772 15.584 1.00 91.62 85 LYS A N 1
ATOM 702 C CA . LYS A 1 85 ? -22.997 0.403 15.298 1.00 91.62 85 LYS A CA 1
ATOM 703 C C . LYS A 1 85 ? -23.315 0.359 13.804 1.00 91.62 85 LYS A C 1
ATOM 705 O O . LYS A 1 85 ? -24.243 -0.335 13.413 1.00 91.62 85 LYS A O 1
ATOM 710 N N . ARG A 1 86 ? -22.582 1.122 12.992 1.00 87.31 86 ARG A N 1
ATOM 711 C CA . ARG A 1 86 ? -22.891 1.330 11.574 1.00 87.31 86 ARG A CA 1
ATOM 712 C C . ARG A 1 86 ? -22.181 0.319 10.685 1.00 87.31 86 ARG A C 1
ATOM 714 O O . ARG A 1 86 ? -22.828 -0.381 9.920 1.00 87.31 86 ARG A O 1
ATOM 721 N N . GLU A 1 87 ? -20.858 0.248 10.795 1.00 87.50 87 GLU A N 1
ATOM 722 C CA . GLU A 1 87 ? -20.037 -0.499 9.830 1.00 87.50 87 GLU A CA 1
ATOM 723 C C . GLU A 1 87 ? -18.780 -1.122 10.450 1.00 87.50 87 GLU A C 1
ATOM 725 O O . GLU A 1 87 ? -18.319 -2.170 9.999 1.00 87.50 87 GLU A O 1
ATOM 730 N N . HIS A 1 88 ? -18.232 -0.550 11.529 1.00 90.94 88 HIS A N 1
ATOM 731 C CA . HIS A 1 88 ? -16.938 -1.012 12.026 1.00 90.94 88 HIS A CA 1
ATOM 732 C C . HIS A 1 88 ? -16.980 -2.417 12.623 1.00 90.94 88 HIS A C 1
ATOM 734 O O . HIS A 1 88 ? -15.974 -3.116 12.563 1.00 90.94 88 HIS A O 1
ATOM 740 N N . LYS A 1 89 ? -18.109 -2.852 13.200 1.00 93.75 89 LYS A N 1
ATOM 741 C CA . LYS A 1 89 ? -18.211 -4.179 13.825 1.00 93.75 89 LYS A CA 1
ATOM 742 C C . LYS A 1 89 ? -17.867 -5.298 12.838 1.00 93.75 89 LYS A C 1
ATOM 744 O O . LYS A 1 89 ? -17.019 -6.134 13.143 1.00 93.75 89 LYS A O 1
ATOM 749 N N . THR A 1 90 ? -18.474 -5.281 11.652 1.00 90.62 90 THR A N 1
ATOM 750 C CA . THR A 1 90 ? -18.260 -6.307 10.618 1.00 90.62 90 THR A CA 1
ATOM 751 C C . THR A 1 90 ? -16.842 -6.245 10.056 1.00 90.62 90 THR A C 1
ATOM 753 O O . THR A 1 90 ? -16.198 -7.280 9.891 1.00 90.62 90 THR A O 1
ATOM 756 N N . TYR A 1 91 ? -16.315 -5.037 9.831 1.00 86.69 91 TYR A N 1
ATOM 757 C CA . TYR A 1 91 ? -14.921 -4.834 9.437 1.00 86.69 91 TYR A CA 1
ATOM 758 C C . TYR A 1 91 ? -13.942 -5.378 10.489 1.00 86.69 91 TYR A C 1
ATOM 760 O O . TYR A 1 91 ? -13.031 -6.135 10.162 1.00 86.69 91 TYR A O 1
ATOM 768 N N . CYS A 1 92 ? -14.144 -5.031 11.762 1.00 90.00 92 CYS A N 1
ATOM 769 C CA . CYS A 1 92 ? -13.280 -5.427 12.870 1.00 90.00 92 CYS A CA 1
ATOM 770 C C . CYS A 1 92 ? -13.233 -6.953 13.017 1.00 90.00 92 CYS A C 1
ATOM 772 O O . CYS A 1 92 ? -12.147 -7.523 13.085 1.00 90.00 92 CYS A O 1
ATOM 774 N N . GLN A 1 93 ? -14.395 -7.612 12.974 1.00 91.38 93 GLN A N 1
ATOM 775 C CA . GLN A 1 93 ? -14.499 -9.072 13.023 1.00 91.38 93 GLN A CA 1
ATOM 776 C C . GLN A 1 93 ? -13.780 -9.741 11.848 1.00 91.38 93 GLN A C 1
ATOM 778 O O . GLN A 1 93 ? -13.065 -10.718 12.047 1.00 91.38 93 GLN A O 1
ATOM 783 N N . ARG A 1 94 ? -13.907 -9.194 10.634 1.00 86.50 94 ARG A N 1
ATOM 784 C CA . ARG A 1 94 ? -13.216 -9.716 9.450 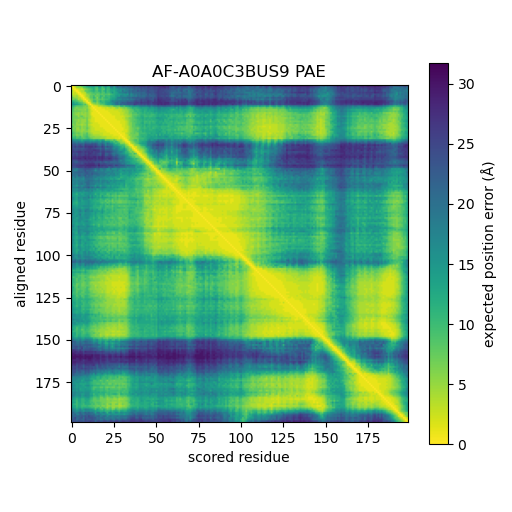1.00 86.50 94 ARG A CA 1
ATOM 785 C C . ARG A 1 94 ? -11.697 -9.625 9.587 1.00 86.50 94 ARG A C 1
ATOM 787 O O . ARG A 1 94 ? -11.003 -10.599 9.320 1.00 86.50 94 ARG A O 1
ATOM 794 N N . VAL A 1 95 ? -11.189 -8.485 10.060 1.00 82.88 95 VAL A N 1
ATOM 795 C CA . VAL A 1 95 ? -9.753 -8.301 10.323 1.00 82.88 95 VAL A CA 1
ATOM 796 C C . VAL A 1 95 ? -9.244 -9.272 11.383 1.00 82.88 95 VAL A C 1
ATOM 798 O O . VAL A 1 95 ? -8.171 -9.849 11.219 1.00 82.88 95 VAL A O 1
ATOM 801 N N . GLN A 1 96 ? -10.008 -9.476 12.454 1.00 87.00 96 GLN A N 1
ATOM 802 C CA . GLN A 1 96 ? -9.655 -10.447 13.487 1.00 87.00 96 GLN A CA 1
ATOM 803 C C . GLN A 1 96 ? -9.645 -11.879 12.946 1.00 87.00 96 GLN A C 1
ATOM 805 O O . GLN A 1 96 ? -8.694 -12.607 13.216 1.00 87.00 96 GLN A O 1
ATOM 810 N N . ALA A 1 97 ? -10.636 -12.257 12.136 1.00 84.56 97 ALA A N 1
ATOM 811 C CA . ALA A 1 97 ? -10.698 -13.573 11.508 1.00 84.56 97 ALA A CA 1
ATOM 812 C C . ALA A 1 97 ? -9.512 -13.820 10.563 1.00 84.56 97 ALA A C 1
ATOM 814 O O . ALA A 1 97 ? -8.901 -14.882 10.627 1.00 84.56 97 ALA A O 1
ATOM 815 N N . TRP A 1 98 ? -9.130 -12.833 9.742 1.00 79.31 98 TRP A N 1
ATOM 816 C CA . TRP A 1 98 ? -7.941 -12.939 8.889 1.00 79.31 98 TRP A CA 1
ATOM 817 C C . TRP A 1 98 ? -6.676 -13.180 9.707 1.00 79.31 98 TRP A C 1
ATOM 819 O O . TRP A 1 98 ? -5.961 -14.139 9.438 1.00 79.31 98 TRP A O 1
ATOM 829 N N . ARG A 1 99 ? -6.461 -12.395 10.770 1.00 78.00 99 ARG A N 1
ATOM 830 C CA . ARG A 1 99 ? -5.301 -12.572 11.655 1.00 78.00 99 ARG A CA 1
ATOM 831 C C . ARG A 1 99 ? -5.289 -13.934 12.344 1.00 78.00 99 ARG A C 1
ATOM 833 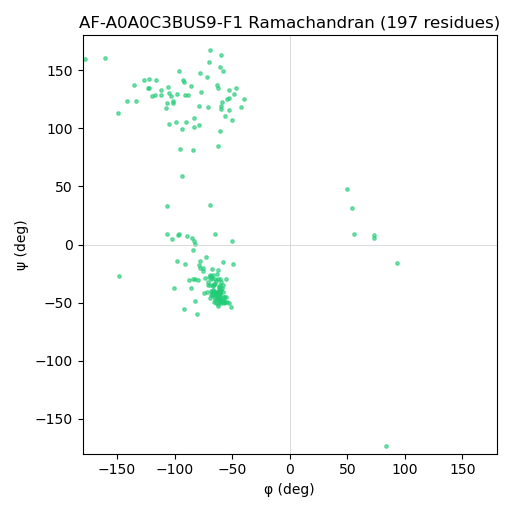O O . ARG A 1 99 ? -4.244 -14.565 12.413 1.00 78.00 99 ARG A O 1
ATOM 840 N N . GLN A 1 100 ? -6.439 -14.403 12.826 1.00 81.19 100 GLN A N 1
ATOM 841 C CA . GLN A 1 100 ? -6.566 -15.741 13.418 1.00 81.19 100 GLN A CA 1
ATOM 842 C C . GLN A 1 100 ? -6.327 -16.861 12.398 1.00 81.19 100 GLN A C 1
ATOM 844 O O . GLN A 1 100 ? -5.888 -17.947 12.772 1.00 81.19 100 GLN A O 1
ATOM 849 N N . GLY A 1 101 ? -6.639 -16.615 11.127 1.00 75.00 101 GLY A N 1
ATOM 850 C CA . GLY A 1 101 ? -6.363 -17.512 10.009 1.00 75.00 101 GLY A CA 1
ATOM 851 C C . GLY A 1 101 ? -4.946 -17.396 9.447 1.00 75.00 101 GLY A C 1
ATOM 852 O O . GLY A 1 101 ? -4.659 -18.059 8.460 1.00 75.00 101 GLY A O 1
ATOM 853 N N . GLY A 1 102 ? -4.083 -16.558 10.032 1.00 67.69 102 GLY A N 1
ATOM 854 C CA . GLY A 1 102 ? -2.721 -16.337 9.549 1.00 67.69 102 GLY A CA 1
ATOM 855 C C . GLY A 1 102 ? -2.613 -15.506 8.271 1.00 67.69 102 GLY A C 1
ATOM 856 O O . GLY A 1 102 ? -1.527 -15.380 7.712 1.00 67.69 102 GLY A O 1
ATOM 857 N N . ALA A 1 103 ? -3.724 -14.923 7.819 1.00 65.62 103 ALA A N 1
ATOM 858 C CA . ALA A 1 103 ? -3.758 -14.006 6.695 1.00 65.62 103 ALA A CA 1
ATOM 859 C C . ALA A 1 103 ? -3.461 -12.577 7.165 1.00 65.62 103 ALA A C 1
ATOM 861 O O . ALA A 1 103 ? -4.009 -12.089 8.165 1.00 65.62 103 ALA A O 1
ATOM 862 N N . MET A 1 104 ? -2.634 -11.862 6.405 1.00 61.72 104 MET A N 1
ATOM 863 C CA . MET A 1 104 ? -2.441 -10.435 6.632 1.00 61.72 104 MET A CA 1
ATOM 864 C C . MET A 1 104 ? -3.745 -9.658 6.401 1.00 61.72 104 MET A C 1
ATOM 866 O O . MET A 1 104 ? -4.493 -9.884 5.450 1.00 61.72 104 MET A O 1
ATOM 870 N N . CYS A 1 105 ? -4.017 -8.712 7.301 1.00 59.47 105 CYS A N 1
ATOM 871 C CA . CYS A 1 105 ? -5.089 -7.732 7.141 1.00 59.47 105 CYS A CA 1
ATOM 872 C C . CYS A 1 105 ? -4.878 -6.934 5.836 1.00 59.47 105 CYS A C 1
ATOM 874 O O . CYS A 1 105 ? -3.727 -6.678 5.481 1.00 59.47 105 CYS A O 1
ATOM 876 N N . PRO A 1 106 ? -5.947 -6.465 5.161 1.00 63.12 106 PRO A N 1
ATOM 877 C CA . PRO A 1 106 ? -5.849 -5.457 4.125 1.00 63.12 106 PRO A CA 1
ATOM 878 C C . PRO A 1 106 ? -4.972 -4.318 4.604 1.00 63.12 106 PRO A C 1
ATOM 880 O O . PRO A 1 106 ? -5.109 -3.848 5.740 1.00 63.12 106 PRO A O 1
ATOM 883 N N . TRP A 1 107 ? -4.085 -3.925 3.707 1.00 63.47 107 TRP A N 1
ATOM 884 C CA . TRP A 1 107 ? -3.136 -2.847 3.856 1.00 63.47 107 TRP A CA 1
ATOM 885 C C . TRP A 1 107 ? -3.769 -1.663 4.573 1.00 63.47 107 TRP A C 1
ATOM 887 O O . TRP A 1 107 ? -4.813 -1.154 4.151 1.00 63.47 107 TRP A O 1
ATOM 897 N N . LEU A 1 108 ? -3.141 -1.210 5.662 1.00 63.88 108 LEU A N 1
ATOM 898 C CA . LEU A 1 108 ? -3.525 0.074 6.227 1.00 63.88 108 LEU A CA 1
ATOM 899 C C . LEU A 1 108 ? -3.292 1.138 5.155 1.00 63.88 108 LEU A C 1
ATOM 901 O O . LEU A 1 108 ? -2.423 1.009 4.292 1.00 63.88 108 LEU A O 1
ATOM 905 N N . ALA A 1 109 ? -4.051 2.223 5.210 1.00 62.12 109 ALA A N 1
ATOM 906 C CA . ALA A 1 109 ? -3.870 3.320 4.266 1.00 62.12 109 ALA A CA 1
ATOM 907 C C . ALA A 1 109 ? -2.457 3.902 4.292 1.00 62.12 109 ALA A C 1
ATOM 909 O O . ALA A 1 109 ? -1.926 4.276 3.251 1.00 62.12 109 ALA A O 1
ATOM 910 N N . ARG A 1 110 ? -1.843 3.924 5.480 1.00 65.88 110 ARG A N 1
ATOM 911 C CA . ARG A 1 110 ? -0.439 4.287 5.663 1.00 65.88 110 ARG A CA 1
ATOM 912 C C . ARG A 1 110 ? 0.484 3.351 4.884 1.00 65.88 110 ARG A C 1
ATOM 914 O O . ARG A 1 110 ? 1.299 3.828 4.110 1.00 65.88 110 ARG A O 1
ATOM 921 N N . ASP A 1 111 ? 0.307 2.043 5.036 1.00 72.75 111 ASP A N 1
ATOM 922 C CA . ASP A 1 111 ? 1.139 1.040 4.362 1.00 72.75 111 ASP A CA 1
ATOM 923 C C . ASP A 1 111 ? 0.914 1.087 2.837 1.00 72.75 111 ASP A C 1
ATOM 925 O O . ASP A 1 111 ? 1.844 0.954 2.050 1.00 72.75 111 ASP A O 1
ATOM 929 N N . THR A 1 112 ? -0.322 1.363 2.404 1.00 74.50 112 THR A N 1
ATOM 930 C CA . THR A 1 112 ? -0.662 1.576 0.986 1.00 74.50 112 THR A CA 1
ATOM 931 C C . THR A 1 112 ? 0.042 2.808 0.419 1.00 74.50 112 THR A C 1
ATOM 933 O O . THR A 1 112 ? 0.505 2.786 -0.720 1.00 74.50 112 THR A O 1
ATOM 936 N N . HIS A 1 113 ? 0.101 3.896 1.192 1.00 74.69 113 HIS A N 1
ATOM 937 C CA . HIS A 1 113 ? 0.812 5.107 0.799 1.00 74.69 113 HIS A CA 1
ATOM 938 C C . HIS A 1 113 ? 2.313 4.843 0.686 1.00 74.69 113 HIS A C 1
ATOM 940 O O . HIS A 1 113 ? 2.881 5.153 -0.355 1.00 74.69 113 HIS A O 1
ATOM 946 N N . LEU A 1 114 ? 2.904 4.187 1.691 1.00 77.88 114 LEU A N 1
ATOM 947 C CA . LEU A 1 114 ? 4.304 3.769 1.675 1.00 77.88 114 LEU A CA 1
ATOM 948 C C . LEU A 1 114 ? 4.640 2.995 0.398 1.00 77.88 114 LEU A C 1
ATOM 950 O O . LEU A 1 114 ? 5.531 3.396 -0.342 1.00 77.88 114 LEU A O 1
ATOM 954 N N . MET A 1 115 ? 3.889 1.938 0.081 1.00 81.69 115 MET A N 1
ATOM 955 C CA . MET A 1 115 ? 4.184 1.161 -1.129 1.00 81.69 115 MET A CA 1
ATOM 956 C C . MET A 1 115 ? 3.994 1.942 -2.407 1.00 81.69 115 MET A C 1
ATOM 958 O O . MET A 1 115 ? 4.722 1.716 -3.365 1.00 81.69 115 MET A O 1
ATOM 962 N N . ARG A 1 116 ? 3.019 2.852 -2.451 1.00 81.44 116 ARG A N 1
ATOM 963 C CA . ARG A 1 116 ? 2.844 3.710 -3.618 1.00 81.44 116 ARG A CA 1
ATOM 964 C C . ARG A 1 116 ? 4.076 4.585 -3.831 1.00 81.44 116 ARG A C 1
ATOM 966 O O . ARG A 1 116 ? 4.478 4.755 -4.976 1.00 81.44 116 ARG A O 1
ATOM 973 N N . THR A 1 117 ? 4.652 5.114 -2.753 1.00 84.38 117 THR A N 1
ATOM 974 C CA . THR A 1 117 ? 5.898 5.883 -2.794 1.00 84.38 117 THR A CA 1
ATOM 975 C C . THR A 1 117 ? 7.047 5.012 -3.290 1.00 84.38 117 THR A C 1
ATOM 977 O O . THR A 1 117 ? 7.637 5.352 -4.306 1.00 84.38 117 THR A O 1
ATOM 980 N N . VAL A 1 118 ? 7.270 3.844 -2.675 1.00 86.38 118 VAL A N 1
ATOM 981 C CA . VAL A 1 118 ? 8.332 2.902 -3.081 1.00 86.38 118 VAL A CA 1
ATOM 982 C C . VAL A 1 118 ? 8.223 2.532 -4.565 1.00 86.38 118 VAL A C 1
ATOM 984 O O . VAL A 1 118 ? 9.186 2.669 -5.309 1.00 86.38 118 VAL A O 1
ATOM 987 N N . VAL A 1 119 ? 7.030 2.143 -5.026 1.00 86.69 119 VAL A N 1
ATOM 988 C CA . VAL A 1 119 ? 6.786 1.772 -6.430 1.00 86.69 119 VAL A CA 1
ATOM 989 C C . VAL A 1 119 ? 7.036 2.933 -7.385 1.00 86.69 119 VAL A C 1
ATOM 991 O O . VAL A 1 119 ? 7.554 2.726 -8.479 1.00 86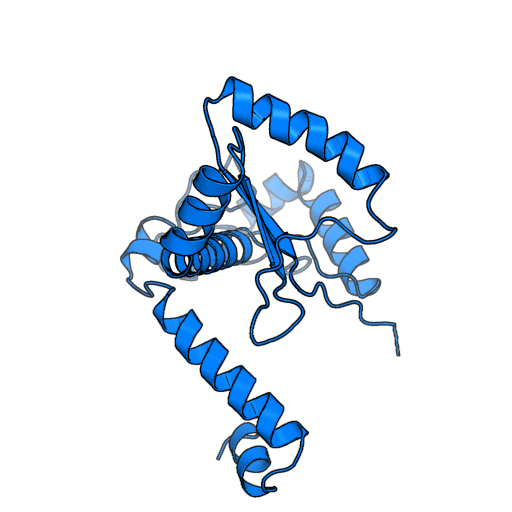.69 119 VAL A O 1
ATOM 994 N N . ASN A 1 120 ? 6.627 4.147 -7.017 1.00 86.38 120 ASN A N 1
ATOM 995 C CA . ASN A 1 120 ? 6.840 5.309 -7.871 1.00 86.38 120 ASN A CA 1
ATOM 996 C C . ASN A 1 120 ? 8.324 5.651 -7.973 1.00 86.38 120 ASN A C 1
ATOM 998 O O . ASN A 1 120 ? 8.793 5.885 -9.079 1.00 86.38 120 ASN A O 1
ATOM 1002 N N . THR A 1 121 ? 9.058 5.612 -6.862 1.00 87.81 121 THR A N 1
ATOM 1003 C CA . THR A 1 121 ? 10.505 5.831 -6.875 1.00 87.81 121 THR A CA 1
ATOM 1004 C C . THR A 1 121 ? 11.222 4.763 -7.697 1.00 87.81 121 THR A C 1
ATOM 1006 O O . THR A 1 121 ? 12.035 5.094 -8.556 1.00 87.81 121 THR A O 1
ATOM 1009 N N . ASP A 1 122 ? 10.883 3.485 -7.519 1.00 88.00 122 ASP A N 1
ATOM 1010 C CA . ASP A 1 122 ? 11.484 2.405 -8.310 1.00 88.00 122 ASP A CA 1
ATOM 1011 C C . ASP A 1 122 ? 11.187 2.550 -9.808 1.00 88.00 122 ASP A C 1
ATOM 1013 O O . ASP A 1 122 ? 12.030 2.255 -10.657 1.00 88.00 122 ASP A O 1
ATOM 1017 N N . LEU A 1 123 ? 9.988 3.023 -10.148 1.00 89.06 123 LEU A N 1
ATOM 1018 C CA . LEU A 1 123 ? 9.612 3.325 -11.521 1.00 89.06 123 LEU A CA 1
ATOM 1019 C C . LEU A 1 123 ? 10.377 4.531 -12.075 1.00 89.06 123 LEU A C 1
ATOM 1021 O O . LEU A 1 123 ? 10.782 4.494 -13.232 1.00 89.06 123 LEU A O 1
ATOM 1025 N N . GLU A 1 124 ? 10.579 5.581 -11.280 1.00 88.81 124 GLU A N 1
ATOM 1026 C CA . GLU A 1 124 ? 11.386 6.743 -11.662 1.00 88.81 124 GLU A CA 1
ATOM 1027 C C . GLU A 1 124 ? 12.833 6.335 -11.936 1.00 88.81 124 GLU A C 1
ATOM 1029 O O . GLU A 1 124 ? 13.396 6.735 -12.951 1.00 88.81 124 GLU A O 1
ATOM 1034 N N . ILE A 1 125 ? 13.411 5.458 -11.115 1.00 87.38 125 ILE A N 1
ATOM 1035 C CA . ILE A 1 125 ? 14.750 4.902 -11.352 1.00 87.38 125 ILE A CA 1
ATOM 1036 C C . ILE A 1 125 ? 14.797 4.150 -12.693 1.00 87.38 125 ILE A C 1
ATOM 1038 O O . ILE A 1 125 ? 15.763 4.275 -13.446 1.00 87.38 125 ILE A O 1
ATOM 1042 N N . ARG A 1 126 ? 13.737 3.408 -13.036 1.00 88.19 126 ARG A N 1
ATOM 1043 C CA . ARG A 1 126 ? 13.669 2.560 -14.242 1.00 88.19 126 ARG A CA 1
ATOM 1044 C C . ARG A 1 126 ? 12.976 3.211 -15.442 1.00 88.19 126 ARG A C 1
ATOM 1046 O O . ARG A 1 126 ? 12.749 2.542 -16.451 1.00 88.19 126 ARG A O 1
ATOM 1053 N N . HIS A 1 127 ? 12.639 4.500 -15.383 1.00 88.81 127 HIS A N 1
ATOM 1054 C CA . HIS A 1 127 ? 11.780 5.132 -16.392 1.00 88.81 127 HIS A CA 1
ATOM 1055 C C . HIS A 1 127 ? 12.363 5.025 -17.810 1.00 88.81 127 HIS A C 1
ATOM 1057 O O . HIS A 1 127 ? 11.619 4.792 -18.761 1.00 88.81 127 HIS A O 1
ATOM 1063 N N . TYR A 1 128 ? 13.687 5.135 -17.957 1.00 91.31 128 TYR A N 1
ATOM 1064 C CA . TYR A 1 128 ? 14.361 5.015 -19.251 1.00 91.31 128 TYR A CA 1
ATOM 1065 C C . TYR A 1 128 ? 14.162 3.633 -19.888 1.00 91.31 128 TYR A C 1
ATOM 1067 O O . TYR A 1 128 ? 13.852 3.543 -21.074 1.00 91.31 128 TYR A O 1
ATOM 1075 N N . GLU A 1 129 ? 14.295 2.561 -19.103 1.00 90.75 129 GLU A N 1
ATOM 1076 C CA . GLU A 1 129 ? 14.066 1.185 -19.556 1.00 90.75 129 GLU A CA 1
ATOM 1077 C C . GLU A 1 129 ? 12.610 0.993 -19.991 1.00 90.75 129 GLU A C 1
ATOM 1079 O O . GLU A 1 129 ? 12.332 0.501 -21.082 1.00 90.75 129 GLU A O 1
ATOM 1084 N N . VAL A 1 130 ? 11.665 1.474 -19.184 1.00 89.56 130 VAL A N 1
ATOM 1085 C CA . VAL A 1 130 ? 10.233 1.399 -19.503 1.00 89.56 130 VAL A CA 1
ATOM 1086 C C . VAL A 1 130 ? 9.919 2.153 -20.802 1.00 89.56 130 VAL A C 1
ATOM 1088 O O . VAL A 1 130 ? 9.196 1.645 -21.663 1.00 89.56 130 VAL A O 1
ATOM 1091 N N . HIS A 1 131 ? 10.484 3.349 -20.980 1.00 89.75 131 HIS A N 1
ATOM 1092 C CA . HIS A 1 131 ? 10.312 4.143 -22.195 1.00 89.75 131 HIS A CA 1
ATOM 1093 C C . HIS A 1 131 ? 10.961 3.500 -23.426 1.00 89.75 131 HIS A C 1
ATOM 1095 O O . HIS A 1 131 ? 10.377 3.558 -24.512 1.00 89.75 131 HIS A O 1
ATOM 1101 N N . SER A 1 132 ? 12.139 2.888 -23.284 1.00 90.88 132 SER A N 1
ATOM 1102 C CA . SER A 1 132 ? 12.825 2.225 -24.395 1.00 90.88 132 SER A CA 1
ATOM 1103 C C . SER A 1 132 ? 12.067 0.979 -24.850 1.00 90.88 132 SER A C 1
ATOM 1105 O O . SER A 1 132 ? 11.839 0.823 -26.048 1.00 90.88 132 SER A O 1
ATOM 1107 N N . VAL A 1 133 ? 11.570 0.159 -23.917 1.00 89.62 133 VAL A N 1
ATOM 1108 C CA . VAL A 1 133 ? 10.707 -0.996 -24.212 1.00 89.62 133 VAL A CA 1
ATOM 1109 C C . VAL A 1 133 ? 9.442 -0.549 -24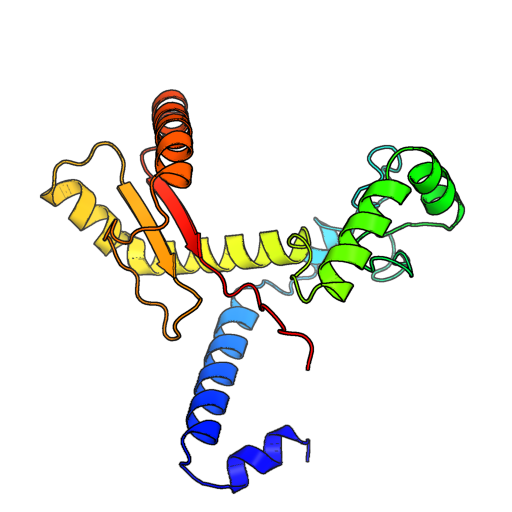.934 1.00 89.62 133 VAL A C 1
ATOM 1111 O O . VAL A 1 133 ? 9.127 -1.092 -25.993 1.00 89.62 133 VAL A O 1
ATOM 1114 N N . LYS A 1 134 ? 8.761 0.487 -24.419 1.00 89.69 134 LYS A N 1
ATOM 1115 C CA . LYS A 1 134 ? 7.562 1.044 -25.057 1.00 89.69 134 LYS A CA 1
ATOM 1116 C C . LYS A 1 134 ? 7.810 1.394 -26.520 1.00 89.69 134 LYS A C 1
ATOM 1118 O O . LYS A 1 134 ? 7.025 1.023 -27.386 1.00 89.69 134 LYS A O 1
ATOM 1123 N N . ARG A 1 135 ? 8.891 2.137 -26.773 1.00 91.44 135 ARG A N 1
ATOM 1124 C CA . ARG A 1 135 ? 9.238 2.645 -28.101 1.00 91.44 135 ARG A CA 1
ATOM 1125 C C . ARG A 1 135 ? 9.660 1.524 -29.044 1.00 91.44 135 ARG A C 1
ATOM 1127 O O . ARG A 1 135 ? 9.219 1.502 -30.184 1.00 91.44 135 ARG A O 1
ATOM 1134 N N . ASN A 1 136 ? 10.517 0.619 -28.581 1.00 93.31 136 ASN A N 1
ATOM 1135 C CA . ASN A 1 136 ? 11.092 -0.434 -29.416 1.00 93.31 136 ASN A CA 1
ATOM 1136 C C . ASN A 1 136 ? 10.063 -1.498 -29.809 1.00 93.31 136 ASN A C 1
ATOM 1138 O O . ASN A 1 136 ? 10.216 -2.128 -30.850 1.00 93.31 136 ASN A O 1
ATOM 1142 N N . GLN A 1 137 ? 9.037 -1.699 -28.982 1.00 91.44 137 GLN A N 1
ATOM 1143 C CA . GLN A 1 137 ? 7.964 -2.662 -29.234 1.00 91.44 137 GLN A CA 1
ATOM 1144 C C . GLN A 1 137 ? 6.663 -2.011 -29.728 1.00 91.44 137 GLN A C 1
ATOM 1146 O O . GLN A 1 137 ? 5.670 -2.714 -29.882 1.00 91.44 137 GLN A O 1
ATOM 1151 N N . ASP A 1 138 ? 6.662 -0.693 -29.960 1.00 91.19 138 ASP A N 1
ATOM 1152 C CA . ASP A 1 138 ? 5.498 0.080 -30.419 1.00 91.19 138 ASP A CA 1
ATOM 1153 C C . ASP A 1 138 ? 4.223 -0.174 -29.587 1.00 91.19 138 ASP A C 1
ATOM 1155 O O . ASP A 1 138 ? 3.137 -0.463 -30.089 1.00 91.19 138 ASP A O 1
ATOM 1159 N N . LEU A 1 139 ? 4.371 -0.124 -28.259 1.00 87.50 139 LEU A N 1
ATOM 1160 C CA . LEU A 1 139 ? 3.287 -0.426 -27.324 1.00 87.50 139 LEU A CA 1
ATOM 1161 C C . LEU A 1 139 ? 2.455 0.824 -27.011 1.00 87.50 139 LEU A C 1
ATOM 1163 O O . LEU A 1 139 ? 2.983 1.836 -26.548 1.00 87.50 139 LEU A O 1
ATOM 1167 N N . ASP A 1 140 ? 1.133 0.721 -27.153 1.00 87.56 140 ASP A N 1
ATOM 1168 C CA . ASP A 1 140 ? 0.173 1.753 -26.724 1.00 87.56 140 ASP A CA 1
ATOM 1169 C C . ASP A 1 140 ? 0.195 1.938 -25.191 1.00 87.56 140 ASP A C 1
ATOM 1171 O O . ASP A 1 140 ? 0.405 3.039 -24.664 1.00 87.56 140 ASP A O 1
ATOM 1175 N N . ILE A 1 141 ? 0.095 0.819 -24.465 1.00 87.88 141 ILE A N 1
ATOM 1176 C CA . ILE A 1 141 ? 0.107 0.751 -23.000 1.00 87.88 141 ILE A CA 1
ATOM 1177 C C . ILE A 1 141 ? 1.233 -0.167 -22.539 1.00 87.88 141 ILE A C 1
ATOM 1179 O O . ILE A 1 141 ? 1.368 -1.288 -23.026 1.00 87.88 141 ILE A O 1
ATOM 1183 N N . VAL A 1 142 ? 1.989 0.280 -21.537 1.00 89.38 142 VAL A N 1
ATOM 1184 C CA . VAL A 1 142 ? 2.995 -0.54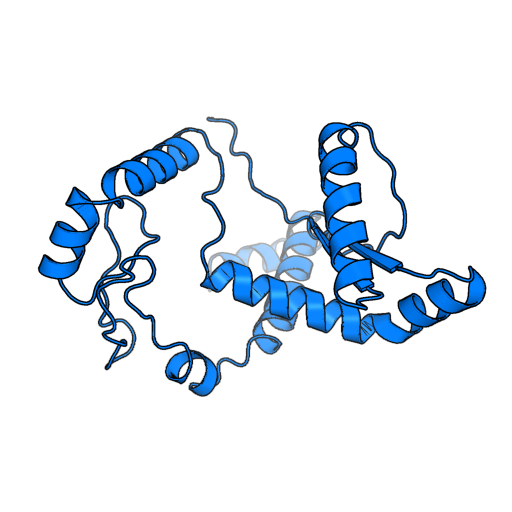4 -20.859 1.00 89.38 142 VAL A CA 1
ATOM 1185 C C . VAL A 1 142 ? 2.499 -0.951 -19.481 1.00 89.38 142 VAL A C 1
ATOM 1187 O O . VAL A 1 142 ? 1.971 -0.130 -18.731 1.00 89.38 142 VAL A O 1
ATOM 1190 N N . ILE A 1 143 ? 2.689 -2.222 -19.132 1.00 86.88 143 ILE A N 1
ATOM 1191 C CA . ILE A 1 143 ? 2.437 -2.739 -17.787 1.00 86.88 143 ILE A CA 1
ATOM 1192 C C . ILE A 1 143 ? 3.790 -3.004 -17.134 1.00 86.88 143 ILE A C 1
ATOM 1194 O O . ILE A 1 143 ? 4.544 -3.849 -17.604 1.00 86.88 143 ILE A O 1
ATOM 1198 N N . VAL A 1 144 ? 4.086 -2.298 -16.044 1.00 87.50 144 VAL A N 1
ATOM 1199 C CA . VAL A 1 144 ? 5.305 -2.519 -15.257 1.00 87.50 144 VAL A CA 1
ATOM 1200 C C . VAL A 1 144 ? 4.948 -3.317 -14.016 1.00 87.50 144 VAL A C 1
ATOM 1202 O O . VAL A 1 144 ? 4.084 -2.903 -13.232 1.00 87.50 144 VAL A O 1
ATOM 1205 N N . HIS A 1 145 ? 5.610 -4.461 -13.846 1.00 85.56 145 HIS A N 1
ATOM 1206 C CA . HIS A 1 145 ? 5.441 -5.326 -12.691 1.00 85.56 145 HIS A CA 1
ATOM 1207 C C . HIS A 1 145 ? 6.650 -5.248 -11.754 1.00 85.56 145 HIS A C 1
ATOM 1209 O O . HIS A 1 145 ? 7.779 -5.534 -12.145 1.00 85.56 145 HIS A O 1
ATOM 1215 N N . PHE A 1 146 ? 6.393 -4.872 -10.503 1.00 85.06 146 PHE A N 1
ATOM 1216 C CA . PHE A 1 146 ? 7.350 -4.958 -9.406 1.00 85.06 146 PHE A CA 1
ATOM 1217 C C . PHE A 1 146 ? 7.028 -6.174 -8.543 1.00 85.06 146 PHE A C 1
ATOM 1219 O O . PHE A 1 146 ? 5.923 -6.263 -8.003 1.00 85.06 146 PHE A O 1
ATOM 1226 N N . ASP A 1 147 ? 7.979 -7.088 -8.389 1.00 82.06 147 ASP A N 1
ATOM 1227 C CA . ASP A 1 147 ? 7.869 -8.193 -7.442 1.00 82.06 147 ASP A CA 1
ATOM 1228 C C . ASP A 1 147 ? 8.750 -7.927 -6.216 1.00 82.06 147 ASP A C 1
ATOM 1230 O O . ASP A 1 147 ? 9.971 -8.055 -6.268 1.00 82.06 147 ASP A O 1
ATOM 1234 N N . TYR A 1 148 ? 8.120 -7.531 -5.109 1.00 79.62 148 TYR A N 1
ATOM 1235 C CA . TYR A 1 148 ? 8.778 -7.304 -3.821 1.00 79.62 148 TYR A CA 1
ATOM 1236 C C . TYR A 1 148 ? 8.831 -8.567 -2.948 1.00 79.62 148 TYR A C 1
ATOM 1238 O O . TYR A 1 148 ? 9.190 -8.479 -1.774 1.00 79.62 148 TYR A O 1
ATOM 1246 N N . THR A 1 149 ? 8.445 -9.740 -3.465 1.00 72.75 149 THR A N 1
ATOM 1247 C CA . THR A 1 149 ? 8.639 -11.027 -2.765 1.00 72.75 149 THR A CA 1
ATOM 1248 C C . THR A 1 149 ? 10.072 -11.541 -2.887 1.00 72.75 149 THR A C 1
ATOM 1250 O O . THR A 1 149 ? 10.503 -12.357 -2.073 1.00 72.75 149 THR A O 1
ATOM 1253 N N . ILE A 1 150 ? 10.826 -11.016 -3.855 1.00 67.69 150 ILE A N 1
ATOM 1254 C CA . ILE A 1 150 ? 12.228 -11.331 -4.109 1.00 67.69 150 ILE A CA 1
ATOM 1255 C C . ILE A 1 150 ? 13.033 -10.046 -3.905 1.00 67.69 150 ILE A C 1
ATOM 1257 O O . ILE A 1 150 ? 12.692 -9.006 -4.459 1.00 67.69 150 ILE A O 1
ATOM 1261 N N . VAL A 1 151 ? 14.096 -10.107 -3.102 1.00 61.97 151 VAL A N 1
ATOM 1262 C CA . VAL A 1 151 ? 15.008 -8.976 -2.870 1.00 61.97 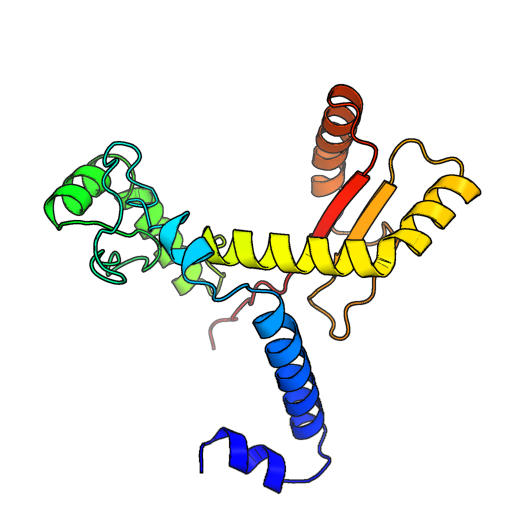151 VAL A CA 1
ATOM 1263 C C . VAL A 1 151 ? 16.418 -9.377 -3.326 1.00 61.97 151 VAL A C 1
ATOM 1265 O O . VAL A 1 151 ? 16.905 -10.413 -2.863 1.00 61.97 151 VAL A O 1
ATOM 1268 N N . PRO A 1 152 ? 17.089 -8.582 -4.186 1.00 54.44 152 PRO A N 1
ATOM 1269 C CA . PRO A 1 152 ? 16.632 -7.307 -4.756 1.00 54.44 152 PRO A CA 1
ATOM 1270 C C . PRO A 1 152 ? 15.514 -7.491 -5.800 1.00 54.44 152 PRO A C 1
ATOM 1272 O O . PRO A 1 152 ? 15.516 -8.468 -6.547 1.00 54.44 152 PRO A O 1
ATOM 1275 N N . SER A 1 153 ? 14.557 -6.554 -5.841 1.00 57.22 153 SER A N 1
ATOM 1276 C CA . SER A 1 153 ? 13.358 -6.653 -6.684 1.00 57.22 153 SER A CA 1
ATOM 1277 C C . SER A 1 153 ? 13.723 -6.767 -8.165 1.00 57.22 153 SER A C 1
ATOM 1279 O O . SER A 1 153 ? 14.280 -5.841 -8.768 1.00 57.22 153 SER A O 1
ATOM 1281 N N . ILE A 1 154 ? 13.374 -7.898 -8.773 1.00 51.34 154 ILE A N 1
ATOM 1282 C CA . ILE A 1 154 ? 13.494 -8.092 -10.215 1.00 51.34 154 ILE A CA 1
ATOM 1283 C C . ILE A 1 154 ? 12.297 -7.386 -10.859 1.00 51.34 154 ILE A C 1
ATOM 1285 O O . ILE A 1 154 ? 11.144 -7.721 -10.591 1.00 51.34 154 ILE A O 1
ATOM 1289 N N . THR A 1 155 ? 12.552 -6.391 -11.709 1.00 46.59 155 THR A N 1
ATOM 1290 C CA . THR A 1 155 ? 11.520 -5.901 -12.631 1.00 46.59 155 THR A CA 1
ATOM 1291 C C . THR A 1 155 ? 11.460 -6.895 -13.768 1.00 46.59 155 THR A C 1
ATOM 1293 O O . THR A 1 155 ? 12.345 -6.921 -14.618 1.00 46.59 155 THR A O 1
ATOM 1296 N N . SER A 1 156 ? 10.446 -7.752 -13.762 1.00 47.88 156 SER A N 1
ATOM 1297 C CA . SER A 1 156 ? 10.149 -8.583 -14.917 1.00 47.88 156 SER A CA 1
ATOM 1298 C C . SER A 1 156 ? 9.028 -7.938 -15.724 1.00 47.88 156 SER A C 1
ATOM 1300 O O . SER A 1 156 ? 7.971 -7.568 -15.215 1.00 47.88 156 SER A O 1
ATOM 1302 N N . CYS A 1 157 ? 9.265 -7.808 -17.025 1.00 37.31 157 CYS A N 1
ATOM 1303 C CA . CYS A 1 157 ? 8.216 -7.593 -18.012 1.00 37.31 157 CYS A CA 1
ATOM 1304 C C . CYS A 1 157 ? 7.804 -8.960 -18.573 1.00 37.31 157 CYS A C 1
ATOM 1306 O O . CYS A 1 157 ? 7.966 -9.207 -19.763 1.00 37.31 157 CYS A O 1
ATOM 1308 N N . SER A 1 158 ? 7.343 -9.897 -17.738 1.00 39.78 158 SER A N 1
ATOM 1309 C CA . SER A 1 158 ? 6.767 -11.144 -18.255 1.00 39.78 158 SER A CA 1
ATOM 1310 C C . SER A 1 158 ? 5.454 -11.489 -17.566 1.00 39.78 158 SER A C 1
ATOM 1312 O O . SER A 1 158 ? 5.361 -11.609 -16.346 1.00 39.78 158 SER A O 1
ATOM 1314 N N . LEU A 1 159 ? 4.426 -11.637 -18.399 1.00 40.06 159 LEU A N 1
ATOM 1315 C CA . LEU A 1 159 ? 3.140 -12.227 -18.061 1.00 40.06 159 LEU A CA 1
ATOM 1316 C C . LEU A 1 159 ? 3.280 -13.743 -18.193 1.00 40.06 159 LEU A C 1
ATOM 1318 O O . LEU A 1 159 ? 2.928 -14.298 -19.230 1.00 40.06 159 LEU A O 1
ATOM 1322 N N . ASP A 1 160 ? 3.823 -14.402 -17.178 1.00 39.94 160 ASP A N 1
ATOM 1323 C CA . ASP A 1 160 ? 3.618 -15.841 -17.052 1.00 39.94 160 ASP A CA 1
ATOM 1324 C C . ASP A 1 160 ? 3.634 -16.238 -15.577 1.00 39.94 160 ASP A C 1
ATOM 1326 O O . ASP A 1 160 ? 4.625 -16.011 -14.890 1.00 39.94 160 ASP A O 1
ATOM 1330 N N . ASP A 1 161 ? 2.489 -16.691 -15.059 1.00 38.69 161 ASP A N 1
ATOM 1331 C CA . ASP A 1 161 ? 2.334 -18.054 -14.536 1.00 38.69 161 ASP A CA 1
ATOM 1332 C C . ASP A 1 161 ? 0.881 -18.294 -14.051 1.00 38.69 161 ASP A C 1
ATOM 1334 O O . ASP A 1 161 ? 0.099 -17.380 -13.764 1.00 38.69 161 ASP A O 1
ATOM 1338 N N . ASN A 1 162 ? 0.529 -19.573 -13.965 1.00 42.19 162 ASN A N 1
ATOM 1339 C CA . ASN A 1 162 ? -0.772 -20.252 -13.944 1.00 42.19 162 ASN A CA 1
ATOM 1340 C C . ASN A 1 162 ? -1.898 -19.782 -12.978 1.00 42.19 162 ASN A C 1
ATOM 1342 O O . ASN A 1 162 ? -2.993 -20.350 -12.992 1.00 42.19 162 ASN A O 1
ATOM 1346 N N . GLY A 1 163 ? -1.721 -18.716 -12.192 1.00 41.19 163 GLY A N 1
ATOM 1347 C CA . GLY A 1 163 ? -2.788 -18.073 -11.397 1.00 41.19 163 GLY A CA 1
ATOM 1348 C C . GLY A 1 163 ? -3.640 -17.050 -12.174 1.00 41.19 163 GLY A C 1
ATOM 1349 O O . GLY A 1 163 ? -4.618 -16.499 -11.657 1.00 41.19 163 GLY A O 1
ATOM 1350 N N . GLU A 1 164 ? -3.273 -16.774 -13.427 1.00 47.97 164 GLU A N 1
ATOM 1351 C CA . GLU A 1 164 ? -3.643 -15.552 -14.139 1.00 47.97 164 GLU A CA 1
ATOM 1352 C C . GLU A 1 164 ? -5.070 -15.477 -14.697 1.00 47.97 164 GLU A C 1
ATOM 1354 O O . GLU A 1 164 ? -5.545 -14.370 -14.918 1.00 47.97 164 GLU A O 1
ATOM 1359 N N . ARG A 1 165 ? -5.821 -16.569 -14.904 1.00 46.56 165 ARG A N 1
ATOM 1360 C CA . ARG A 1 165 ? -7.126 -16.472 -15.611 1.00 46.56 165 ARG A CA 1
ATOM 1361 C C . ARG A 1 165 ? -8.159 -15.572 -14.919 1.00 46.56 165 ARG A C 1
ATOM 1363 O O . ARG A 1 165 ? -8.846 -14.804 -15.587 1.00 46.56 165 ARG A O 1
ATOM 1370 N N . LYS A 1 166 ? -8.255 -15.618 -13.584 1.00 48.50 166 LYS A N 1
ATOM 1371 C CA . LYS A 1 166 ? -9.163 -14.739 -12.812 1.00 48.50 166 LYS A CA 1
ATOM 1372 C C . LYS A 1 166 ? -8.652 -13.300 -12.704 1.00 48.50 166 LYS A C 1
ATOM 1374 O O . LYS A 1 166 ? -9.440 -12.391 -12.448 1.00 48.50 166 LYS A O 1
ATOM 1379 N N . ILE A 1 167 ? -7.346 -13.099 -12.867 1.00 51.88 167 ILE A N 1
ATOM 1380 C CA . ILE A 1 167 ? -6.706 -11.785 -12.813 1.00 51.88 167 ILE A CA 1
ATOM 1381 C C . ILE A 1 167 ? -6.775 -11.126 -14.206 1.00 51.88 167 ILE A C 1
ATOM 1383 O O . ILE A 1 167 ? -7.105 -9.951 -14.287 1.00 51.88 167 ILE A O 1
ATOM 1387 N N . ARG A 1 168 ? -6.622 -11.888 -15.301 1.00 55.53 168 ARG A N 1
ATOM 1388 C CA . ARG A 1 168 ? -6.766 -11.455 -16.708 1.00 55.53 168 ARG A CA 1
ATOM 1389 C C . ARG A 1 168 ? -8.134 -10.856 -17.025 1.00 55.53 168 ARG A C 1
ATOM 1391 O O . ARG A 1 168 ? -8.183 -9.751 -17.541 1.00 55.53 168 ARG A O 1
ATOM 1398 N N . ALA A 1 169 ? -9.233 -11.474 -16.587 1.00 58.28 169 ALA A N 1
ATOM 1399 C CA . ALA A 1 169 ? -10.565 -10.875 -16.759 1.00 58.28 169 ALA A CA 1
ATOM 1400 C C . ALA A 1 169 ? -10.737 -9.532 -16.011 1.00 58.28 169 ALA A C 1
ATOM 1402 O O . ALA A 1 169 ? -11.553 -8.699 -16.395 1.00 58.28 169 ALA A O 1
ATOM 1403 N N . LYS A 1 170 ? -9.970 -9.297 -14.934 1.00 65.69 170 LYS A N 1
ATOM 1404 C CA . LYS A 1 170 ? -9.897 -7.982 -14.276 1.00 65.69 170 LYS A CA 1
ATOM 1405 C C . LYS A 1 170 ? -8.965 -7.025 -15.024 1.00 65.69 170 LYS A C 1
ATOM 1407 O O . LYS A 1 170 ? -9.208 -5.823 -14.989 1.00 65.69 170 LYS A O 1
ATOM 1412 N N . TRP A 1 171 ? -7.926 -7.539 -15.684 1.00 73.69 171 TRP A N 1
ATOM 1413 C CA . TRP A 1 171 ? -6.965 -6.746 -16.450 1.00 73.69 171 TRP A CA 1
ATOM 1414 C C . TRP A 1 171 ? -7.590 -6.076 -17.662 1.00 73.69 171 TRP A C 1
ATOM 1416 O O . TRP A 1 171 ? -7.300 -4.903 -17.863 1.00 73.69 171 TRP A O 1
ATOM 1426 N N . ASP A 1 172 ? -8.486 -6.744 -18.390 1.00 79.00 172 ASP A N 1
ATOM 1427 C CA . ASP A 1 172 ? -9.164 -6.127 -19.540 1.00 79.00 172 ASP A CA 1
ATOM 1428 C C . ASP A 1 172 ? -9.863 -4.823 -19.125 1.00 79.00 172 ASP A C 1
ATOM 1430 O O . ASP A 1 172 ? -9.658 -3.775 -19.731 1.00 79.00 172 ASP A O 1
ATOM 1434 N N . GLY A 1 173 ? -10.568 -4.838 -17.987 1.00 80.75 173 GLY A N 1
ATOM 1435 C CA . GLY A 1 173 ? -11.195 -3.639 -17.429 1.00 80.75 173 GLY A CA 1
ATOM 1436 C C . GLY A 1 173 ? -10.203 -2.562 -16.971 1.00 80.75 173 GLY A C 1
ATOM 1437 O O . GLY A 1 173 ? -10.490 -1.372 -17.095 1.00 80.75 173 GLY A O 1
ATOM 1438 N N . VAL A 1 174 ? -9.032 -2.947 -16.452 1.00 80.81 174 VAL A N 1
ATOM 1439 C CA . VAL A 1 174 ? -7.979 -1.997 -16.040 1.00 80.81 174 VAL A CA 1
ATOM 1440 C C . VAL A 1 174 ? -7.313 -1.356 -17.259 1.00 80.81 174 VAL A C 1
ATOM 1442 O O . VAL A 1 174 ? -7.070 -0.150 -17.252 1.00 80.81 174 VAL A O 1
ATOM 1445 N N . VAL A 1 175 ? -7.056 -2.132 -18.312 1.00 84.56 175 VAL A N 1
ATOM 1446 C CA . VAL A 1 175 ? -6.514 -1.643 -19.585 1.00 84.56 175 VAL A CA 1
ATOM 1447 C C . VAL A 1 175 ? -7.526 -0.733 -20.273 1.00 84.56 175 VAL A C 1
ATOM 1449 O O . VAL A 1 175 ? -7.173 0.369 -20.683 1.00 84.56 175 VAL A O 1
ATOM 1452 N N . ASP A 1 176 ? -8.797 -1.123 -20.324 1.00 86.25 176 ASP A N 1
ATOM 1453 C CA . ASP A 1 176 ? -9.858 -0.284 -20.881 1.00 86.25 176 ASP A CA 1
ATOM 1454 C C . ASP A 1 176 ? -10.020 1.023 -20.105 1.00 86.25 176 ASP A C 1
ATOM 1456 O O . ASP A 1 176 ? -10.194 2.086 -20.701 1.00 86.25 176 ASP A O 1
ATOM 1460 N N . TYR A 1 177 ? -9.924 0.978 -18.775 1.00 82.69 177 TYR A N 1
ATOM 1461 C CA . TYR A 1 177 ? -9.914 2.184 -17.954 1.00 82.69 177 TYR A CA 1
ATOM 1462 C C . TYR A 1 177 ? -8.698 3.071 -18.260 1.00 82.69 177 TYR A C 1
ATOM 1464 O O . TYR A 1 177 ? -8.846 4.289 -18.384 1.00 82.69 177 TYR A O 1
ATOM 1472 N N . ALA A 1 178 ? -7.510 2.481 -18.426 1.00 85.62 178 ALA A N 1
ATOM 1473 C CA . ALA A 1 178 ? -6.303 3.214 -18.797 1.00 85.62 178 ALA A CA 1
ATOM 1474 C C . ALA A 1 178 ? -6.478 3.909 -20.157 1.00 85.62 178 ALA A C 1
ATOM 1476 O O . ALA A 1 178 ? -6.287 5.121 -20.236 1.00 85.62 178 ALA A O 1
ATOM 1477 N N . ARG A 1 179 ? -6.991 3.203 -21.176 1.00 87.19 179 ARG A N 1
ATOM 1478 C CA . ARG A 1 179 ? -7.321 3.790 -22.489 1.00 87.19 179 ARG A CA 1
ATOM 1479 C C . ARG A 1 179 ? -8.310 4.948 -22.369 1.00 87.19 179 ARG A C 1
ATOM 1481 O O . ARG A 1 179 ? -8.060 6.030 -22.888 1.00 87.19 179 ARG A O 1
ATOM 1488 N N . ARG A 1 180 ? -9.410 4.760 -21.630 1.00 89.44 180 ARG A N 1
ATOM 1489 C CA . ARG A 1 180 ? -10.437 5.802 -21.419 1.00 89.44 180 ARG A CA 1
ATOM 1490 C C . ARG A 1 180 ? -9.906 7.037 -20.698 1.00 89.44 180 ARG A C 1
ATOM 1492 O O . ARG A 1 180 ? -10.427 8.127 -20.902 1.00 89.44 180 ARG A O 1
ATOM 1499 N N . THR A 1 181 ? -8.902 6.868 -19.844 1.00 86.94 181 THR A N 1
ATOM 1500 C CA . THR A 1 181 ? -8.272 7.961 -19.090 1.00 86.94 181 THR A CA 1
ATOM 1501 C C . THR A 1 181 ? -6.999 8.490 -19.752 1.00 86.94 181 THR A C 1
ATOM 1503 O O . THR A 1 181 ? -6.302 9.307 -19.153 1.00 86.94 181 THR A O 1
ATOM 1506 N N . ASN A 1 182 ? -6.708 8.053 -20.985 1.00 86.12 182 ASN A N 1
ATOM 1507 C CA . ASN A 1 182 ? -5.504 8.394 -21.743 1.00 86.12 182 ASN A CA 1
ATOM 1508 C C . ASN A 1 182 ? -4.201 8.099 -20.972 1.00 86.12 182 ASN A C 1
ATOM 1510 O O . ASN A 1 182 ? -3.198 8.802 -21.097 1.00 86.12 182 ASN A O 1
ATOM 1514 N N . SER A 1 183 ? -4.236 7.069 -20.124 1.00 85.25 183 SER A N 1
ATOM 1515 C CA . SER A 1 183 ? -3.081 6.570 -19.395 1.00 85.25 183 SER A CA 1
ATOM 1516 C C . SER A 1 183 ? -2.401 5.478 -20.207 1.00 85.25 183 SER A C 1
ATOM 1518 O O . SER A 1 183 ? -3.028 4.507 -20.620 1.00 85.25 183 SER A O 1
ATOM 1520 N N . ASN A 1 184 ? -1.097 5.625 -20.398 1.00 87.12 184 ASN A N 1
ATOM 1521 C CA . ASN A 1 184 ? -0.277 4.715 -21.192 1.00 87.12 184 ASN A CA 1
ATOM 1522 C C . ASN A 1 184 ? 0.633 3.816 -20.334 1.00 87.12 184 ASN A C 1
ATOM 1524 O O . ASN A 1 184 ? 1.513 3.136 -20.864 1.00 87.12 184 ASN A O 1
ATOM 1528 N N . LEU A 1 185 ? 0.439 3.836 -19.012 1.00 86.75 185 LEU A N 1
ATOM 1529 C CA . LEU A 1 185 ? 1.250 3.112 -18.045 1.00 86.75 185 LEU A CA 1
ATOM 1530 C C . LEU A 1 185 ? 0.380 2.539 -16.927 1.00 86.75 185 LEU A C 1
ATOM 1532 O O . LEU A 1 185 ? -0.282 3.266 -16.184 1.00 86.75 185 LEU A O 1
ATOM 1536 N N . ILE A 1 186 ? 0.462 1.227 -16.749 1.00 85.81 186 ILE A N 1
ATOM 1537 C CA . ILE A 1 186 ? -0.179 0.500 -15.661 1.00 85.81 186 ILE A CA 1
ATOM 1538 C C . ILE A 1 186 ? 0.913 -0.023 -14.732 1.00 85.81 186 ILE A C 1
ATOM 1540 O O . ILE A 1 186 ? 1.866 -0.668 -15.161 1.00 85.81 186 ILE A O 1
ATOM 1544 N N . ARG A 1 187 ? 0.768 0.253 -13.436 1.00 85.50 187 ARG A N 1
ATOM 1545 C CA . ARG A 1 187 ? 1.691 -0.209 -12.394 1.00 85.50 187 ARG A CA 1
ATOM 1546 C C . ARG A 1 187 ? 1.064 -1.373 -11.650 1.00 85.50 187 ARG A C 1
ATOM 1548 O O . ARG A 1 187 ? -0.048 -1.244 -11.136 1.00 85.50 187 ARG A O 1
ATOM 1555 N N . ARG A 1 188 ? 1.796 -2.476 -11.551 1.00 83.38 188 ARG A N 1
ATOM 1556 C CA . ARG A 1 188 ? 1.444 -3.635 -10.735 1.00 83.38 188 ARG A CA 1
ATOM 1557 C C . ARG A 1 188 ? 2.568 -3.889 -9.750 1.00 83.38 188 ARG A C 1
ATOM 1559 O O . ARG A 1 188 ? 3.721 -3.966 -10.150 1.00 83.38 188 ARG A O 1
ATOM 1566 N N . TRP A 1 189 ? 2.226 -4.136 -8.497 1.00 80.06 189 TRP A N 1
ATOM 1567 C CA . TRP A 1 189 ? 3.183 -4.652 -7.531 1.00 80.06 189 TRP A CA 1
ATOM 1568 C C . TRP A 1 189 ? 2.651 -5.911 -6.859 1.00 80.06 189 TRP A C 1
ATOM 1570 O O . TRP A 1 189 ? 1.456 -6.019 -6.573 1.00 80.06 189 TRP A O 1
ATOM 1580 N N . LEU A 1 190 ? 3.547 -6.861 -6.630 1.00 76.88 190 LEU A N 1
ATOM 1581 C CA . LEU A 1 190 ? 3.351 -7.978 -5.724 1.00 76.88 190 LEU A CA 1
ATOM 1582 C C . LEU A 1 190 ? 4.175 -7.690 -4.476 1.00 76.88 190 LEU A C 1
ATOM 1584 O O . LEU A 1 190 ? 5.340 -7.324 -4.568 1.00 76.88 190 LEU A O 1
ATOM 1588 N N . VAL A 1 191 ? 3.557 -7.822 -3.311 1.00 73.62 191 VAL A N 1
ATOM 1589 C CA . VAL A 1 191 ? 4.252 -7.726 -2.028 1.00 73.62 191 VAL A CA 1
ATOM 1590 C C . VAL A 1 191 ? 3.998 -9.028 -1.287 1.00 73.62 191 VAL A C 1
ATOM 1592 O O . VAL A 1 191 ? 2.870 -9.526 -1.364 1.00 73.62 191 VAL A O 1
ATOM 1595 N N . PRO A 1 192 ? 4.987 -9.564 -0.553 1.00 67.44 192 PRO A N 1
ATOM 1596 C CA . PRO A 1 192 ? 4.776 -10.718 0.300 1.00 67.44 192 PRO A CA 1
ATOM 1597 C C . PRO A 1 192 ? 3.652 -10.427 1.290 1.00 67.44 192 PRO A C 1
ATOM 1599 O O . PRO A 1 192 ? 3.771 -9.613 2.204 1.00 67.44 192 PRO A O 1
ATOM 1602 N N . THR A 1 193 ? 2.532 -11.110 1.095 1.00 59.19 193 THR A N 1
ATOM 1603 C CA . THR A 1 193 ? 1.510 -11.254 2.118 1.00 59.19 193 THR A CA 1
ATOM 1604 C C . THR A 1 193 ? 1.886 -12.501 2.889 1.00 59.19 193 THR A C 1
ATOM 1606 O O . THR A 1 193 ? 1.770 -13.599 2.354 1.00 59.19 193 THR A O 1
ATOM 1609 N N . GLY A 1 194 ? 2.413 -12.342 4.101 1.00 51.12 194 GLY A N 1
ATOM 1610 C CA . GLY A 1 194 ? 2.744 -13.495 4.929 1.00 51.12 194 GLY A CA 1
ATOM 1611 C C . GLY A 1 194 ? 1.517 -14.394 5.087 1.00 51.12 194 GLY A C 1
ATOM 1612 O O . GLY A 1 194 ? 0.457 -13.921 5.499 1.00 51.12 194 GLY A O 1
ATOM 1613 N N . GLU A 1 195 ? 1.659 -15.671 4.746 1.00 50.94 195 GLU A N 1
ATOM 1614 C CA . GLU A 1 195 ? 0.761 -16.722 5.204 1.00 50.94 195 GLU A CA 1
ATOM 1615 C C . GLU A 1 195 ? 1.460 -17.389 6.380 1.00 50.94 195 GLU A C 1
ATOM 1617 O O . GLU A 1 195 ? 2.441 -18.112 6.212 1.00 50.94 195 GLU A O 1
ATOM 1622 N N . THR A 1 196 ? 1.004 -17.115 7.600 1.00 45.06 196 THR A N 1
ATOM 1623 C CA . THR A 1 196 ? 1.441 -17.936 8.727 1.00 45.06 196 THR A CA 1
ATOM 1624 C C . THR A 1 196 ? 0.557 -19.173 8.733 1.00 45.06 196 THR A C 1
ATOM 1626 O O . THR A 1 196 ? -0.585 -19.116 9.196 1.00 45.06 196 THR A O 1
ATOM 1629 N N . SER A 1 197 ? 1.057 -20.299 8.223 1.00 43.56 197 SER A N 1
ATOM 1630 C CA . SER A 1 197 ? 0.487 -21.596 8.585 1.00 43.56 197 SER A CA 1
ATOM 1631 C C . SER A 1 197 ? 0.472 -21.670 10.111 1.00 43.56 197 SER A C 1
ATOM 1633 O O . SER A 1 197 ? 1.500 -21.409 10.740 1.00 43.56 197 SER A O 1
ATOM 1635 N N . LYS A 1 198 ? -0.693 -21.943 10.713 1.00 43.03 198 LYS A N 1
ATOM 1636 C CA . LYS A 1 198 ? -0.778 -22.186 12.157 1.00 43.03 198 LYS A CA 1
ATOM 1637 C C . LYS A 1 198 ? 0.237 -23.283 12.499 1.00 43.03 198 LYS A C 1
ATOM 1639 O O . LYS A 1 198 ? 0.111 -24.383 11.966 1.00 43.03 198 LYS A O 1
ATOM 1644 N N . LEU A 1 199 ? 1.248 -22.937 13.297 1.00 37.84 199 LEU A N 1
ATOM 1645 C CA . LEU A 1 199 ? 2.117 -23.904 13.967 1.00 37.84 199 LEU A CA 1
ATOM 1646 C C . LEU A 1 199 ? 1.305 -24.680 15.005 1.00 37.84 199 LEU A C 1
ATOM 1648 O O . LEU A 1 199 ? 0.423 -24.047 15.638 1.00 37.84 199 LEU A O 1
#

Foldseek 3Di:
DDPLVVLCVVPPDPVNVVSVLVVVVCVVLVVLPPPPCVCCVVCQPQQVQLPVRRDGNPDPPCWDADPQQSQGTHNDPVSVVVSCVPPVVVVSVVSNVCVVQQWHDPDRPVRVVSVVSVQVVVCVVCVVVQVVCCVVVVAQAAEWEWEQVDPVIDTDPDPDDDVCPVVVVVVVVVVVVCVVVVHRYHYHYDHDGGRPDDD

Mean predicted aligned error: 12.3 Å

InterPro domains:
  IPR002893 Zinc finger, MYND-type [PF01753] (51-92)
  IPR002893 Zinc finger, MYND-type [PS50865] (50-92)

Radius of gyration: 20.94 Å; Cα contacts (8 Å, |Δi|>4): 173; chains: 1; bounding box: 53×42×53 Å

pLDDT: mean 73.73, std 16.22, range [37.31, 93.75]

Organism: Piloderma croceum (strain F 1598) (NCBI:txid765440)

Sequence (199 aa):
DGLEDRFLRAGDGPLAQKWSNFKEVVEERELLIPWDDECRSKNRLRAYNNHRCRRKEETEGSFKRCGGCLSSHYCSSFCQKEHWKREHKTYCQRVQAWRQGGAMCPWLARDTHLMRTVVNTDLEIRHYEVHSVKRNQDLDIVIVHFDYTIVPSITSCSLDDNGERKIRAKWDGVVDYARRTNSNLIRRWLVPTGETSKL

Secondary structure (DSSP, 8-state):
--THHHHGGG-S-HHHHHHHHHHHHHHHHHHHS---HHHHHHS--B-TT-TT--PBPSSTT-SEEPTTTS--EESSHHHHHHHIIIIIHHHHHHHHHHHHTTBPPP--HHHHHHHHHHHHHHHHHTHHHHHHHHHHTT-SSEEEEEETTSSSPPEE-----TTTHHHHHHHHHHHHHHHHTT--EEEEEE----B----

Solvent-accessible surface area (backbone atoms only — not comparable to full-atom values): 11736 Å² total; per-residue (Å²): 134,58,80,71,62,53,47,69,72,70,48,96,40,77,65,35,52,52,49,50,55,48,49,54,51,49,56,58,54,53,67,69,48,68,82,47,64,60,56,54,64,76,54,30,56,43,24,50,87,35,87,84,48,82,57,58,47,87,50,92,83,63,46,45,57,40,88,78,52,65,72,44,36,22,82,40,72,65,59,44,55,58,35,37,78,72,56,44,50,65,53,34,52,51,40,43,49,30,51,77,66,23,35,65,59,81,70,49,70,67,57,48,49,51,50,51,49,53,52,50,53,56,44,62,76,41,41,66,60,56,52,49,53,31,62,78,68,70,48,79,62,45,68,48,39,42,36,60,72,45,87,81,62,55,74,49,88,68,96,78,66,96,76,41,72,77,51,48,70,52,42,57,57,52,51,51,49,26,59,76,68,74,44,49,69,44,85,44,75,46,66,71,68,60,71,46,74,84,125